Protein AF-Q2EGP5-F1 (afdb_monomer_lite)

Structure (mmCIF, N/CA/C/O backbone):
data_AF-Q2EGP5-F1
#
_entry.id   AF-Q2EGP5-F1
#
loop_
_atom_site.group_PDB
_atom_site.id
_atom_site.type_symbol
_atom_site.label_atom_id
_atom_site.label_alt_id
_atom_site.label_comp_id
_atom_site.label_asym_id
_atom_site.label_entity_id
_atom_site.label_seq_id
_atom_site.pdbx_PDB_ins_code
_atom_site.Cartn_x
_atom_site.Cartn_y
_atom_site.Cartn_z
_atom_site.occupancy
_atom_site.B_iso_or_equiv
_atom_site.auth_seq_id
_atom_site.auth_comp_id
_atom_site.auth_asym_id
_atom_site.auth_atom_id
_atom_site.pdbx_PDB_model_num
ATOM 1 N N . LYS A 1 1 ? -8.127 10.522 19.234 1.00 62.78 1 LYS A N 1
ATOM 2 C CA . LYS A 1 1 ? -7.439 10.515 17.914 1.00 62.78 1 LYS A CA 1
ATOM 3 C C . LYS A 1 1 ? -7.431 9.114 17.305 1.00 62.78 1 LYS A C 1
ATOM 5 O O . LYS A 1 1 ? -7.896 8.991 16.187 1.00 62.78 1 LYS A O 1
ATOM 10 N N . GLN A 1 2 ? -6.983 8.086 18.035 1.00 75.06 2 GLN A N 1
ATOM 11 C CA . GLN A 1 2 ? -7.026 6.680 17.600 1.00 75.06 2 GLN A CA 1
ATOM 12 C C . GLN A 1 2 ? -8.424 6.203 17.180 1.00 75.06 2 GLN A C 1
ATOM 14 O O . GLN A 1 2 ? -8.613 5.830 16.030 1.00 75.06 2 GLN A O 1
ATOM 19 N N . GLU A 1 3 ? -9.415 6.335 18.066 1.00 74.94 3 GLU A N 1
ATOM 20 C CA . GLU A 1 3 ? -10.807 5.925 17.807 1.00 74.94 3 GLU A CA 1
ATOM 21 C C . GLU A 1 3 ? -11.386 6.545 16.521 1.00 74.94 3 GLU A C 1
ATOM 23 O O . GLU A 1 3 ? -12.069 5.885 15.746 1.00 74.94 3 GLU A O 1
ATOM 28 N N . THR A 1 4 ? -11.049 7.806 16.235 1.00 80.94 4 THR A N 1
ATOM 29 C CA . THR A 1 4 ? -11.472 8.494 15.007 1.00 80.94 4 THR A CA 1
ATOM 30 C C . THR A 1 4 ? -10.869 7.854 13.754 1.00 80.94 4 THR A C 1
ATOM 32 O O . THR A 1 4 ? -11.558 7.727 12.746 1.00 80.94 4 THR A O 1
ATOM 35 N N . VAL A 1 5 ? -9.596 7.440 13.805 1.00 81.81 5 VAL A N 1
ATOM 36 C CA . VAL A 1 5 ? -8.920 6.753 12.692 1.00 81.81 5 VAL A CA 1
ATOM 37 C C . VAL A 1 5 ? -9.510 5.357 12.490 1.00 81.81 5 VAL A C 1
ATOM 39 O O . VAL A 1 5 ? -9.797 4.978 11.359 1.00 81.81 5 VAL A O 1
ATOM 42 N N . GLU A 1 6 ? -9.765 4.620 13.571 1.00 81.69 6 GLU A N 1
ATOM 43 C CA . GLU A 1 6 ? -10.382 3.289 13.523 1.00 81.69 6 GLU A CA 1
ATOM 44 C C . GLU A 1 6 ? -11.801 3.334 12.945 1.00 81.69 6 GLU A C 1
ATOM 46 O O . GLU A 1 6 ? -12.141 2.534 12.071 1.00 81.69 6 GLU A O 1
ATOM 51 N N . GLN A 1 7 ? -12.620 4.301 13.369 1.00 81.12 7 GLN A N 1
ATOM 52 C CA . GLN A 1 7 ? -13.962 4.510 12.821 1.00 81.12 7 GLN A CA 1
ATOM 53 C C . GLN A 1 7 ? -13.919 4.889 11.339 1.00 81.12 7 GLN A C 1
ATOM 55 O O . GLN A 1 7 ? -14.724 4.397 10.550 1.00 81.12 7 GLN A O 1
ATOM 60 N N . LEU A 1 8 ? -12.972 5.740 10.943 1.00 84.88 8 LEU A N 1
ATOM 61 C CA . LEU A 1 8 ? -12.809 6.183 9.563 1.00 84.88 8 LEU A CA 1
ATOM 62 C C . LEU A 1 8 ? -12.368 5.026 8.651 1.00 84.88 8 LEU A C 1
ATOM 64 O O . LEU A 1 8 ? -12.954 4.840 7.585 1.00 84.88 8 LEU A O 1
ATOM 68 N N . LEU A 1 9 ? -11.421 4.198 9.101 1.00 82.88 9 LEU A N 1
ATOM 69 C CA . LEU A 1 9 ? -11.022 2.970 8.410 1.00 82.88 9 LEU A CA 1
ATOM 70 C C . LEU A 1 9 ? -12.185 1.975 8.315 1.00 82.88 9 LEU A C 1
ATOM 72 O O . LEU A 1 9 ? -12.455 1.437 7.244 1.00 82.88 9 LEU A O 1
ATOM 76 N N . SER A 1 10 ? -12.925 1.778 9.405 1.00 83.06 10 SER A N 1
ATOM 77 C CA . SER A 1 10 ? -14.085 0.880 9.411 1.00 83.06 10 SER A CA 1
ATOM 78 C C . SER A 1 10 ? -15.174 1.354 8.451 1.00 83.06 10 SER A C 1
ATOM 80 O O . SER A 1 10 ? -15.752 0.563 7.715 1.00 83.06 10 SER A O 1
ATOM 82 N N . ASN A 1 11 ? -15.408 2.662 8.357 1.00 83.25 11 ASN A N 1
ATOM 83 C CA . ASN A 1 11 ? -16.393 3.195 7.424 1.00 83.25 11 ASN A CA 1
ATOM 84 C C . ASN A 1 11 ? -16.019 2.946 5.952 1.00 83.25 11 ASN A C 1
ATOM 86 O O . ASN A 1 11 ? -16.898 2.561 5.185 1.00 83.25 11 ASN A O 1
ATOM 90 N N . ILE A 1 12 ? -14.755 3.103 5.542 1.00 85.94 12 ILE A N 1
ATOM 91 C CA . ILE A 1 12 ? -14.383 2.918 4.123 1.00 85.94 12 ILE A CA 1
ATOM 92 C C . ILE A 1 12 ? -14.281 1.456 3.687 1.00 85.94 12 ILE A C 1
ATOM 94 O O . ILE A 1 12 ? -14.484 1.137 2.520 1.00 85.94 12 ILE A O 1
ATOM 98 N N . PHE A 1 13 ? -13.960 0.549 4.599 1.00 80.75 13 PHE A N 1
ATOM 99 C CA . PHE A 1 13 ? -13.784 -0.857 4.249 1.00 80.75 13 PHE A CA 1
ATOM 100 C C . PHE A 1 13 ? -15.051 -1.677 4.496 1.00 80.75 13 PHE A C 1
ATOM 102 O O . PHE A 1 13 ? -15.360 -2.571 3.705 1.00 80.75 13 PHE A O 1
ATOM 109 N N . ASP A 1 14 ? -15.821 -1.3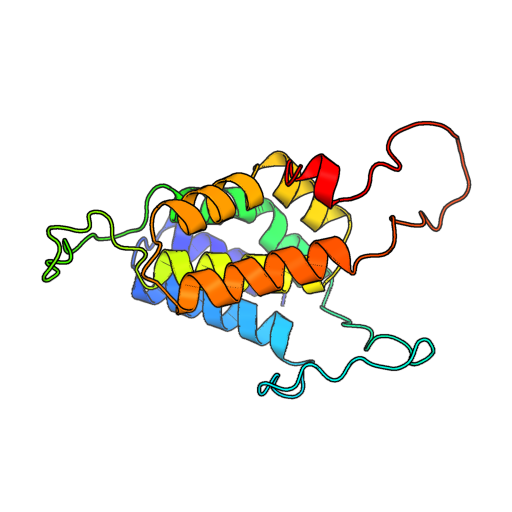31 5.532 1.00 78.38 14 ASP A N 1
ATOM 110 C CA . ASP A 1 14 ? -16.980 -2.117 5.957 1.00 78.38 14 ASP A CA 1
ATOM 111 C C . ASP A 1 14 ? -18.302 -1.548 5.403 1.00 78.38 14 ASP A C 1
ATOM 113 O O . ASP A 1 14 ? -19.258 -2.301 5.221 1.00 78.38 14 ASP A O 1
ATOM 117 N N . LYS A 1 15 ? -18.372 -0.239 5.093 1.00 71.69 15 LYS A N 1
ATOM 118 C CA . LYS A 1 15 ? -19.605 0.425 4.611 1.00 71.69 15 LYS A CA 1
ATOM 119 C C . LYS A 1 15 ? -19.489 1.017 3.203 1.00 71.69 15 LYS A C 1
ATOM 121 O O . LYS A 1 15 ? -20.338 0.735 2.361 1.00 71.69 15 LYS A O 1
ATOM 126 N N . GLU A 1 16 ? -18.466 1.825 2.921 1.00 64.88 16 GLU A N 1
ATOM 127 C CA . GLU A 1 16 ? -18.353 2.606 1.679 1.00 64.88 16 GLU A CA 1
ATOM 128 C C . GLU A 1 16 ? -17.176 2.185 0.789 1.00 64.88 16 GLU A C 1
ATOM 130 O O . GLU A 1 16 ? -16.080 2.729 0.877 1.00 64.88 16 GLU A O 1
ATOM 135 N N . LYS A 1 17 ? -17.423 1.316 -0.198 1.00 69.38 17 LYS A N 1
ATOM 136 C CA . LYS A 1 17 ? -16.417 0.929 -1.212 1.00 69.38 17 LYS A CA 1
ATOM 137 C C . LYS A 1 17 ? -16.285 1.945 -2.356 1.00 69.38 17 LYS A C 1
ATOM 139 O O . LYS A 1 17 ? -16.253 1.572 -3.531 1.00 69.38 17 LYS A O 1
ATOM 144 N N . ASN A 1 18 ? -16.273 3.239 -2.039 1.00 82.38 18 ASN A N 1
ATOM 145 C CA . ASN A 1 18 ? -16.114 4.294 -3.038 1.00 82.38 18 ASN A CA 1
ATOM 146 C C . ASN A 1 18 ? -14.631 4.655 -3.213 1.00 82.38 18 ASN A C 1
ATOM 148 O O . ASN A 1 18 ? -13.943 4.954 -2.241 1.00 82.38 18 ASN A O 1
ATOM 152 N N . GLU A 1 19 ? -14.157 4.677 -4.461 1.00 83.00 19 GLU A N 1
ATOM 153 C CA . GLU A 1 19 ? -12.761 4.970 -4.809 1.00 83.00 19 GLU A CA 1
ATOM 154 C C . GLU A 1 19 ? -12.291 6.305 -4.208 1.00 83.00 19 GLU A C 1
ATOM 156 O O . GLU A 1 19 ? -11.252 6.369 -3.554 1.00 83.00 19 GLU A O 1
ATOM 161 N N . SER A 1 20 ? -13.089 7.367 -4.357 1.00 86.31 20 SER A N 1
ATOM 162 C CA . SER A 1 20 ? -12.742 8.701 -3.855 1.00 86.31 20 SER A CA 1
ATOM 163 C C . SER A 1 20 ? -12.653 8.754 -2.331 1.00 86.31 20 SER A C 1
ATOM 165 O O . SER A 1 20 ? -11.761 9.414 -1.800 1.00 86.31 20 SER A O 1
ATOM 167 N N . ALA A 1 21 ? -13.542 8.048 -1.624 1.00 86.88 21 ALA A N 1
ATOM 168 C CA . ALA A 1 21 ? -13.520 7.981 -0.165 1.00 86.88 21 ALA A CA 1
ATOM 169 C C . ALA A 1 21 ? -12.253 7.265 0.322 1.00 86.88 21 ALA A C 1
ATOM 171 O O . ALA A 1 21 ? -11.534 7.794 1.166 1.00 86.88 21 ALA A O 1
ATOM 172 N N . ILE A 1 22 ? -11.923 6.121 -0.286 1.00 88.69 22 ILE A N 1
ATOM 173 C CA . ILE A 1 22 ? -10.712 5.351 0.025 1.00 88.69 22 ILE A CA 1
ATOM 174 C C . ILE A 1 22 ? -9.457 6.198 -0.200 1.00 88.69 22 ILE A C 1
ATOM 176 O O . ILE A 1 22 ? -8.617 6.305 0.692 1.00 88.69 22 ILE A O 1
ATOM 180 N N . VAL A 1 23 ? -9.339 6.848 -1.362 1.00 89.19 23 VAL A N 1
ATOM 181 C CA . VAL A 1 23 ? -8.192 7.715 -1.671 1.00 89.19 23 VAL A CA 1
ATOM 182 C C . VAL A 1 23 ? -8.089 8.872 -0.675 1.00 89.19 23 VAL A C 1
ATOM 184 O O . VAL A 1 23 ? -6.993 9.155 -0.195 1.00 89.19 23 VAL A O 1
ATOM 187 N N . SER A 1 24 ? -9.210 9.501 -0.315 1.00 89.25 24 SER A N 1
ATOM 188 C CA . SER A 1 24 ? -9.223 10.622 0.637 1.00 89.25 24 SER A CA 1
ATOM 189 C C . SER A 1 24 ? -8.761 10.184 2.027 1.00 89.25 24 SER A C 1
ATOM 191 O O . SER A 1 24 ? -7.948 10.857 2.656 1.00 89.25 24 SER A O 1
ATOM 193 N N . VAL A 1 25 ? -9.219 9.021 2.492 1.00 90.12 25 VAL A N 1
ATOM 194 C CA . VAL A 1 25 ? -8.774 8.432 3.760 1.00 90.12 25 VAL A CA 1
ATOM 195 C C . VAL A 1 25 ? -7.283 8.129 3.746 1.00 90.12 25 VAL A C 1
ATOM 197 O O . VAL A 1 25 ? -6.583 8.483 4.695 1.00 90.12 25 VAL A O 1
ATOM 200 N N . ILE A 1 26 ? -6.775 7.530 2.669 1.00 91.25 26 ILE A N 1
ATOM 201 C CA . ILE A 1 26 ? -5.342 7.258 2.546 1.00 91.25 26 ILE A CA 1
ATOM 202 C C . ILE A 1 26 ? -4.543 8.565 2.578 1.00 91.25 26 ILE A C 1
ATOM 204 O O . ILE A 1 26 ? -3.525 8.633 3.257 1.00 91.25 26 ILE A O 1
ATOM 208 N N . GLN A 1 27 ? -5.009 9.623 1.913 1.00 88.94 27 GLN A N 1
ATOM 209 C CA . GLN A 1 27 ? -4.355 10.935 1.946 1.00 88.94 27 GLN A CA 1
ATOM 210 C C . GLN A 1 27 ? -4.365 11.573 3.340 1.00 88.94 27 GLN A C 1
ATOM 212 O O . GLN A 1 27 ? -3.376 12.191 3.731 1.00 88.94 27 GLN A O 1
ATOM 217 N N . ILE A 1 28 ? -5.437 11.396 4.117 1.00 89.50 28 ILE A N 1
ATOM 218 C CA . ILE A 1 28 ? -5.482 11.839 5.517 1.00 89.50 28 ILE A CA 1
ATOM 219 C C . ILE A 1 28 ? -4.448 11.070 6.344 1.00 89.50 28 ILE A C 1
ATOM 221 O O . ILE A 1 28 ? -3.689 11.693 7.080 1.00 89.50 28 ILE A O 1
ATOM 225 N N . LEU A 1 29 ? -4.367 9.743 6.199 1.00 88.50 29 LEU A N 1
ATOM 226 C CA . LEU A 1 29 ? -3.348 8.932 6.878 1.00 88.50 29 LEU A CA 1
ATOM 227 C C . LEU A 1 29 ? -1.938 9.369 6.485 1.00 88.50 29 LEU A C 1
ATOM 229 O O . LEU A 1 29 ? -1.116 9.615 7.361 1.00 88.50 29 LEU A O 1
ATOM 233 N N . LEU A 1 30 ? -1.683 9.536 5.185 1.00 88.00 30 LEU A N 1
ATOM 234 C CA . LEU A 1 30 ? -0.425 10.068 4.670 1.00 88.00 30 LEU A CA 1
ATOM 235 C C . LEU A 1 30 ? -0.112 11.419 5.301 1.00 88.00 30 LEU A C 1
ATOM 237 O O . LEU A 1 30 ? 0.971 11.566 5.831 1.00 88.00 30 LEU A O 1
ATOM 241 N N . THR A 1 31 ? -1.062 12.350 5.374 1.00 85.25 31 THR A N 1
ATOM 242 C CA . THR A 1 31 ? -0.863 13.653 6.033 1.00 85.25 31 THR A CA 1
ATOM 243 C C . THR A 1 31 ? -0.542 13.494 7.523 1.00 85.25 31 THR A C 1
ATOM 245 O O . THR A 1 31 ? 0.320 14.185 8.060 1.00 85.25 31 THR A O 1
ATOM 248 N N . LEU A 1 32 ? -1.189 12.562 8.224 1.00 83.62 32 LEU A N 1
ATOM 249 C CA . LEU A 1 32 ? -0.897 12.277 9.634 1.00 83.62 32 LEU A CA 1
ATOM 250 C C . LEU A 1 32 ? 0.501 11.670 9.841 1.00 83.62 32 LEU A C 1
ATOM 252 O O . LEU A 1 32 ? 1.094 11.878 10.899 1.00 83.62 32 LEU A O 1
ATOM 256 N N . PHE A 1 33 ? 1.032 10.963 8.842 1.00 78.56 33 PHE A N 1
ATOM 257 C CA . PHE A 1 33 ? 2.407 10.459 8.827 1.00 78.56 33 PHE A CA 1
ATOM 258 C C . PHE A 1 33 ? 3.420 11.511 8.324 1.00 78.56 33 PHE A C 1
ATOM 260 O O . PHE A 1 33 ? 4.529 11.597 8.843 1.00 78.56 33 PHE A O 1
ATOM 267 N N . GLU A 1 34 ? 3.026 12.356 7.367 1.00 68.81 34 GLU A N 1
ATOM 268 C CA . GLU A 1 34 ? 3.841 13.361 6.668 1.00 68.81 34 GLU A CA 1
ATOM 269 C C . GLU A 1 34 ? 3.894 14.718 7.389 1.00 68.81 34 GLU A C 1
ATOM 271 O O . GLU A 1 34 ? 4.809 15.490 7.130 1.00 68.81 34 GLU A O 1
ATOM 276 N N . THR A 1 35 ? 2.994 15.029 8.332 1.00 50.94 35 THR A N 1
ATOM 277 C CA . THR A 1 35 ? 2.970 16.303 9.104 1.00 50.94 35 THR A CA 1
ATOM 278 C C . THR A 1 35 ? 4.223 16.558 9.959 1.00 50.94 35 THR A C 1
ATOM 280 O O . THR A 1 35 ? 4.325 17.593 10.614 1.00 50.94 35 THR A O 1
ATOM 283 N N . ARG A 1 36 ? 5.213 15.658 9.925 1.00 47.81 36 ARG A N 1
ATOM 284 C CA . ARG A 1 36 ? 6.573 15.876 10.442 1.00 47.81 36 ARG A CA 1
ATOM 285 C C . ARG A 1 36 ? 7.660 15.943 9.359 1.00 47.81 36 ARG A C 1
ATOM 287 O O . ARG A 1 36 ? 8.834 15.785 9.681 1.00 47.81 36 ARG A O 1
ATOM 294 N N . ARG A 1 37 ? 7.310 16.174 8.091 1.00 50.78 37 ARG A N 1
ATOM 295 C CA . ARG A 1 37 ? 8.267 16.277 6.982 1.00 50.78 37 ARG A CA 1
ATOM 296 C C . ARG A 1 37 ? 8.342 17.710 6.428 1.00 50.78 37 ARG A C 1
ATOM 298 O O . ARG A 1 37 ? 7.302 18.272 6.093 1.00 50.78 37 ARG A O 1
ATOM 305 N N . PRO A 1 38 ? 9.538 18.293 6.237 1.00 34.19 38 PRO A N 1
ATOM 306 C CA . PRO A 1 38 ? 9.747 19.243 5.150 1.00 34.19 38 PRO A CA 1
ATOM 307 C C . PRO A 1 38 ? 9.628 18.488 3.814 1.00 34.19 38 PRO A C 1
ATOM 309 O O . PRO A 1 38 ? 10.073 17.345 3.702 1.00 34.19 38 PRO A O 1
ATOM 312 N N . ALA A 1 39 ? 8.962 19.088 2.828 1.00 38.22 39 ALA A N 1
ATOM 313 C CA . ALA A 1 39 ? 8.703 18.482 1.524 1.00 38.22 39 ALA A CA 1
ATOM 314 C C . ALA A 1 39 ? 9.972 17.837 0.935 1.00 38.22 39 ALA A C 1
ATOM 316 O O . ALA A 1 39 ? 11.024 18.466 0.859 1.00 38.22 39 ALA A O 1
ATOM 317 N N . PHE A 1 40 ? 9.878 16.570 0.530 1.00 43.41 40 PHE A N 1
ATOM 318 C CA . PHE A 1 40 ? 10.947 15.898 -0.207 1.00 43.41 40 PHE A CA 1
ATOM 319 C C . PHE A 1 40 ? 10.874 16.323 -1.665 1.00 43.41 40 PHE A C 1
ATOM 321 O O . PHE A 1 40 ? 10.347 15.611 -2.517 1.00 43.41 40 PHE A O 1
ATOM 328 N N . GLU A 1 41 ? 11.351 17.530 -1.937 1.00 39.44 41 GLU A N 1
ATOM 329 C CA . GLU A 1 41 ? 11.681 17.954 -3.287 1.00 39.44 41 GLU A CA 1
ATOM 330 C C . GLU A 1 41 ? 13.049 17.372 -3.646 1.00 39.44 41 GLU A C 1
ATOM 332 O O . GLU A 1 41 ? 14.076 17.903 -3.249 1.00 39.44 41 GLU A O 1
ATOM 337 N N . GLY A 1 42 ? 13.052 16.248 -4.364 1.00 41.22 42 GLY A N 1
ATOM 338 C CA . GLY A 1 42 ? 13.994 15.972 -5.457 1.00 41.22 42 GLY A CA 1
ATOM 339 C C . GLY A 1 42 ? 15.511 16.101 -5.248 1.00 41.22 42 GLY A C 1
ATOM 340 O O . GLY A 1 42 ? 16.219 16.085 -6.251 1.00 41.22 42 GLY A O 1
ATOM 341 N N . HIS A 1 43 ? 16.037 16.201 -4.028 1.00 39.62 43 HIS A N 1
ATOM 342 C CA . HIS A 1 43 ? 17.475 16.185 -3.770 1.00 39.62 43 HIS A CA 1
ATOM 343 C C . HIS A 1 43 ? 17.811 14.980 -2.893 1.00 39.62 43 HIS A C 1
ATOM 345 O O . HIS A 1 43 ? 17.509 14.943 -1.700 1.00 39.62 43 HIS A O 1
ATOM 351 N N . LEU A 1 44 ? 18.432 13.970 -3.506 1.00 43.53 44 LEU A N 1
ATOM 352 C CA . LEU A 1 44 ? 19.243 12.982 -2.799 1.00 43.53 44 LEU A CA 1
ATOM 353 C C . LEU A 1 44 ? 20.467 13.711 -2.227 1.00 43.53 44 LEU A C 1
ATOM 355 O O . LEU A 1 44 ? 21.577 13.565 -2.729 1.00 43.53 44 LEU A O 1
ATOM 359 N N . ASP A 1 45 ? 20.269 14.522 -1.191 1.00 36.28 45 ASP A N 1
ATOM 360 C CA . ASP A 1 45 ? 21.377 14.901 -0.330 1.00 36.28 45 ASP A CA 1
ATOM 361 C C . ASP A 1 45 ? 21.735 13.654 0.471 1.00 36.28 45 ASP A C 1
ATOM 363 O O . ASP A 1 45 ? 21.044 13.260 1.415 1.00 36.28 45 ASP A O 1
ATOM 367 N N . LEU A 1 46 ? 22.810 12.993 0.039 1.00 40.47 46 LEU A N 1
ATOM 368 C CA . LEU A 1 46 ? 23.552 12.060 0.868 1.00 40.47 46 LEU A CA 1
ATOM 369 C C . LEU A 1 46 ? 23.936 12.804 2.152 1.00 40.47 46 LEU A C 1
ATOM 371 O O . LEU A 1 46 ? 24.934 13.524 2.187 1.00 40.47 46 LEU A O 1
ATOM 375 N N . CYS A 1 47 ? 23.133 12.664 3.207 1.00 40.78 47 CYS A N 1
ATOM 376 C CA . CYS A 1 47 ? 23.519 13.175 4.511 1.00 40.78 47 CYS A CA 1
ATOM 377 C C . CYS A 1 47 ? 24.865 12.542 4.905 1.00 40.78 47 CYS A C 1
ATOM 379 O O . CYS A 1 47 ? 25.032 11.325 4.770 1.00 40.78 47 CYS A O 1
ATOM 381 N N . PRO A 1 48 ? 25.830 13.332 5.406 1.00 35.00 48 PRO A N 1
ATOM 382 C CA . PRO A 1 48 ? 27.070 12.782 5.925 1.00 35.00 48 PRO A CA 1
ATOM 383 C C . PRO A 1 48 ? 26.773 11.831 7.102 1.00 35.00 48 PRO A C 1
ATOM 385 O O . PRO A 1 48 ? 25.830 12.076 7.867 1.00 35.00 48 PRO A O 1
ATOM 388 N N . PRO A 1 49 ? 27.565 10.756 7.280 1.00 41.09 49 PRO A N 1
ATOM 389 C CA . PRO 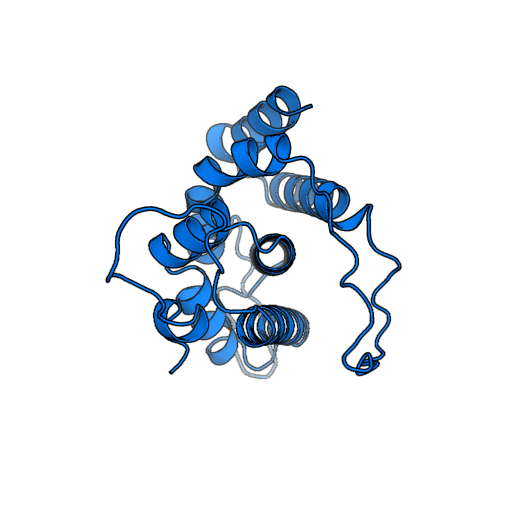A 1 49 ? 27.388 9.816 8.380 1.00 41.09 49 PRO A CA 1
ATOM 390 C C . PRO A 1 49 ? 27.667 10.545 9.701 1.00 41.09 49 PRO A C 1
ATOM 392 O O . PRO A 1 49 ? 28.816 10.818 10.039 1.00 41.09 49 PRO A O 1
ATOM 395 N N . GLY A 1 50 ? 26.610 10.927 10.419 1.00 43.62 50 GLY A N 1
ATOM 396 C CA . GLY A 1 50 ? 26.725 11.665 11.682 1.00 43.62 50 GLY A CA 1
ATOM 397 C C . GLY A 1 50 ? 25.576 12.621 12.010 1.00 43.62 50 GLY A C 1
ATOM 398 O O . GLY A 1 50 ? 25.504 13.092 13.141 1.00 43.62 50 GLY A O 1
ATOM 399 N N . MET A 1 51 ? 24.656 12.901 11.081 1.00 38.38 51 MET A N 1
ATOM 400 C CA . MET A 1 51 ? 23.438 13.649 11.413 1.00 38.38 51 MET A CA 1
ATOM 401 C C . MET A 1 51 ? 22.356 12.684 11.891 1.00 38.38 51 MET A C 1
ATOM 403 O O . MET A 1 51 ? 21.890 11.832 11.140 1.00 38.38 51 MET A O 1
ATOM 407 N N . SER A 1 52 ? 21.973 12.821 13.162 1.00 36.59 52 SER A N 1
ATOM 408 C CA . SER A 1 52 ? 20.831 12.142 13.770 1.00 36.59 52 SER A CA 1
ATOM 409 C C . SER A 1 52 ? 19.631 12.202 12.831 1.00 36.59 52 SER A C 1
ATOM 411 O O . SER A 1 52 ? 19.162 13.298 12.509 1.00 36.59 52 SER A O 1
ATOM 413 N N . HIS A 1 53 ? 19.161 11.028 12.399 1.00 47.31 53 HIS A N 1
ATOM 414 C CA . HIS A 1 53 ? 17.928 10.877 11.636 1.00 47.31 53 HIS A CA 1
ATOM 415 C C . HIS A 1 53 ? 16.837 11.750 12.269 1.00 47.31 53 HIS A C 1
ATOM 417 O O . HIS A 1 53 ? 16.712 11.730 13.500 1.00 47.31 53 HIS A O 1
ATOM 423 N N . PRO A 1 54 ? 16.046 12.509 11.486 1.00 45.31 54 PRO A N 1
ATOM 424 C CA . PRO A 1 54 ? 14.859 13.139 12.033 1.00 45.31 54 PRO A CA 1
ATOM 425 C C . PRO A 1 54 ? 14.020 12.021 12.647 1.00 45.31 54 PRO A C 1
ATOM 427 O O . PRO A 1 54 ? 13.525 11.139 11.947 1.00 45.31 54 PRO A O 1
ATOM 430 N N . SER A 1 55 ? 13.940 12.002 13.975 1.00 44.12 55 SER A N 1
ATOM 431 C CA . SER A 1 55 ? 13.136 11.039 14.703 1.00 44.12 55 SER A CA 1
ATOM 432 C C . SER A 1 55 ? 11.683 11.349 14.372 1.00 44.12 55 SER A C 1
ATOM 434 O O . SER A 1 55 ? 11.056 12.260 14.920 1.00 44.12 55 SER A O 1
ATOM 436 N N . PHE A 1 56 ? 11.155 10.616 13.392 1.00 54.78 56 PHE A N 1
ATOM 437 C CA . PHE A 1 56 ? 9.752 10.647 13.021 1.00 54.78 56 PHE A CA 1
ATOM 438 C C . PHE A 1 56 ? 8.947 10.098 14.195 1.00 54.78 56 PHE A C 1
ATOM 440 O O . PHE A 1 56 ? 8.634 8.917 14.276 1.00 54.78 56 PHE A O 1
ATOM 447 N N . SER A 1 57 ? 8.610 10.966 15.145 1.00 56.28 57 SER A N 1
ATOM 448 C CA . SER A 1 57 ? 7.679 10.631 16.217 1.00 56.28 57 SER A CA 1
ATOM 449 C C . SER A 1 57 ? 6.259 10.677 15.648 1.00 56.28 57 SER A C 1
ATOM 451 O O . SER A 1 57 ? 5.496 11.635 15.820 1.00 56.28 57 SER A O 1
ATOM 453 N N . VAL A 1 58 ? 5.927 9.640 14.886 1.00 66.94 58 VAL A N 1
ATOM 454 C CA . VAL A 1 58 ? 4.547 9.313 14.542 1.00 66.94 58 VAL A CA 1
ATOM 455 C C . VAL A 1 58 ? 3.835 8.904 15.832 1.00 66.94 58 VAL A C 1
ATOM 457 O O . VAL A 1 58 ? 4.421 8.274 16.711 1.00 66.94 58 VAL A O 1
ATOM 460 N N . ASN A 1 59 ? 2.568 9.294 15.983 1.00 73.12 59 ASN A N 1
ATOM 461 C CA . ASN A 1 59 ? 1.780 8.868 17.136 1.00 73.12 59 ASN A CA 1
ATOM 462 C C . ASN A 1 59 ? 1.593 7.346 17.066 1.00 73.12 59 ASN A C 1
ATOM 464 O O . ASN A 1 59 ? 0.899 6.865 16.171 1.00 73.12 59 ASN A O 1
ATOM 468 N N . GLN A 1 60 ? 2.165 6.613 18.024 1.00 79.44 60 GLN A N 1
ATOM 469 C CA . GLN A 1 60 ? 2.071 5.150 18.110 1.00 79.44 60 GLN A CA 1
ATOM 470 C C . GLN A 1 60 ? 0.620 4.650 18.019 1.00 79.44 60 GLN A C 1
ATOM 472 O O . GLN A 1 60 ? 0.334 3.664 17.349 1.00 79.44 60 GLN A O 1
ATOM 477 N N . SER A 1 61 ? -0.316 5.409 18.588 1.00 81.44 61 SER A N 1
ATOM 478 C CA . SER A 1 61 ? -1.752 5.125 18.548 1.00 81.44 61 SER A CA 1
ATOM 479 C C . SER A 1 61 ? -2.370 5.133 17.142 1.00 81.44 61 SER A C 1
ATOM 481 O O . SER A 1 61 ? -3.367 4.461 16.901 1.00 81.44 61 SER A O 1
ATOM 483 N N . ILE A 1 62 ? -1.793 5.868 16.183 1.00 84.62 62 ILE A N 1
ATOM 484 C CA . ILE A 1 62 ? -2.232 5.837 14.778 1.00 84.62 62 ILE A CA 1
ATOM 485 C C . ILE A 1 62 ? -1.713 4.567 14.096 1.00 84.62 62 ILE A C 1
ATOM 487 O O . ILE A 1 62 ? -2.444 3.944 13.329 1.00 84.62 62 ILE A O 1
ATOM 491 N N . LEU A 1 63 ? -0.477 4.155 14.394 1.00 84.94 63 LEU A N 1
ATOM 492 C CA . LEU A 1 63 ? 0.094 2.916 13.858 1.00 84.94 63 LEU A CA 1
ATOM 493 C C . LEU A 1 63 ? -0.675 1.692 14.365 1.00 84.94 63 LEU A C 1
ATOM 495 O O . LEU A 1 63 ? -0.976 0.793 13.582 1.00 84.94 63 LEU A O 1
ATOM 499 N N . GLU A 1 64 ? -1.071 1.695 15.639 1.00 84.69 64 GLU A N 1
ATOM 500 C CA . GLU A 1 64 ? -1.915 0.650 16.228 1.00 84.69 64 GLU A CA 1
ATOM 501 C C . GLU A 1 64 ? -3.292 0.553 15.560 1.00 84.69 64 GLU A C 1
ATOM 503 O O . GLU A 1 64 ? -3.746 -0.555 15.285 1.00 84.69 64 GLU A O 1
ATOM 508 N N . ALA A 1 65 ? -3.915 1.685 15.210 1.00 85.94 65 ALA A N 1
ATOM 509 C CA . ALA A 1 65 ? -5.183 1.706 14.473 1.00 85.94 65 ALA A CA 1
ATOM 510 C C . ALA A 1 65 ? -5.056 1.196 13.026 1.00 85.94 65 ALA A C 1
ATOM 512 O O . ALA A 1 65 ? -5.971 0.559 12.500 1.00 85.94 65 ALA A O 1
ATOM 513 N N . VAL A 1 66 ? -3.936 1.489 12.357 1.00 88.56 66 VAL A N 1
ATOM 514 C CA . VAL A 1 66 ? -3.717 1.125 10.946 1.00 88.56 66 VAL A CA 1
ATOM 515 C C . VAL A 1 66 ? -3.319 -0.340 10.791 1.00 88.56 66 VAL A C 1
ATOM 517 O O . VAL A 1 66 ? -3.781 -0.990 9.852 1.00 88.56 66 VAL A O 1
ATOM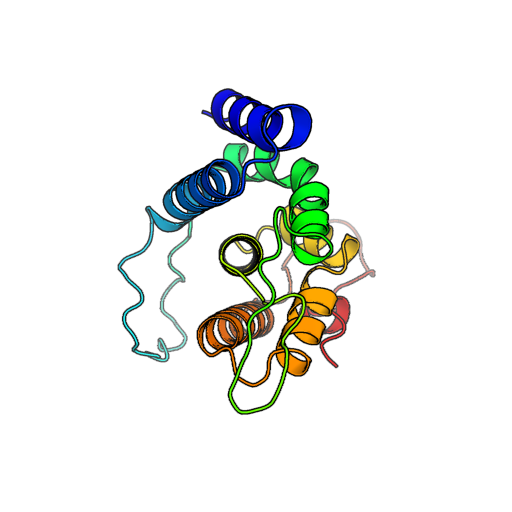 520 N N . ARG A 1 67 ? -2.513 -0.881 11.715 1.00 89.44 67 ARG A N 1
ATOM 521 C CA . ARG A 1 67 ? -2.015 -2.265 11.676 1.00 89.44 67 ARG A CA 1
ATOM 522 C C . ARG A 1 67 ? -3.091 -3.307 11.319 1.00 89.44 67 ARG A C 1
ATOM 524 O O . ARG A 1 67 ? -2.895 -4.011 10.330 1.00 89.44 67 ARG A O 1
ATOM 531 N N . PRO A 1 68 ? -4.231 -3.422 12.033 1.00 89.25 68 PRO A N 1
ATOM 532 C CA . PRO A 1 68 ? -5.221 -4.468 11.756 1.00 89.25 68 PRO A CA 1
ATOM 533 C C . PRO A 1 68 ? -5.915 -4.316 10.395 1.00 89.25 68 PRO A C 1
ATOM 535 O O . PRO A 1 68 ? -6.523 -5.271 9.906 1.00 89.25 68 PRO A O 1
ATOM 538 N N . ARG A 1 69 ? -5.840 -3.130 9.779 1.00 90.19 69 ARG A N 1
ATOM 539 C CA . ARG A 1 69 ? -6.438 -2.823 8.473 1.00 90.19 69 ARG A CA 1
ATOM 540 C C . ARG A 1 69 ? -5.435 -2.969 7.319 1.00 90.19 69 ARG A C 1
ATOM 542 O O . ARG A 1 69 ? -5.824 -2.810 6.166 1.00 90.19 69 ARG A O 1
ATOM 549 N N . LEU A 1 70 ? -4.169 -3.330 7.578 1.00 92.38 70 LEU A N 1
ATOM 550 C CA . LEU A 1 70 ? -3.168 -3.574 6.523 1.00 92.38 70 LEU A CA 1
ATOM 551 C C . LEU A 1 70 ? -3.593 -4.667 5.540 1.00 92.38 70 LEU A C 1
ATOM 553 O O . LEU A 1 70 ? -3.353 -4.536 4.342 1.00 92.38 70 LEU A O 1
ATOM 557 N N . LYS A 1 71 ? -4.316 -5.684 6.015 1.00 92.25 71 LYS A N 1
ATOM 558 C CA . LYS A 1 71 ? -4.937 -6.712 5.167 1.00 92.25 71 LYS A CA 1
ATOM 559 C C . LYS A 1 71 ? -5.948 -6.143 4.160 1.00 92.25 71 LYS A C 1
ATOM 561 O O . LYS A 1 71 ? -6.059 -6.647 3.046 1.00 92.25 71 LYS A O 1
ATOM 566 N N . ASP A 1 72 ? -6.654 -5.072 4.518 1.00 92.00 72 ASP A N 1
ATOM 567 C CA . ASP A 1 72 ? -7.648 -4.461 3.637 1.00 92.00 72 ASP A CA 1
ATOM 568 C C . ASP A 1 72 ? -6.948 -3.606 2.570 1.00 92.00 72 ASP A C 1
ATOM 570 O O . ASP A 1 72 ? -7.320 -3.623 1.398 1.00 92.00 72 ASP A O 1
ATOM 574 N N . PHE A 1 73 ? -5.861 -2.919 2.942 1.00 93.06 73 PHE A N 1
ATOM 575 C CA . PHE A 1 73 ? -4.988 -2.229 1.987 1.00 93.06 73 PHE A CA 1
ATOM 576 C C . PHE A 1 73 ? -4.295 -3.205 1.027 1.00 93.06 73 PHE A C 1
ATOM 578 O O . PHE A 1 73 ? -4.231 -2.941 -0.174 1.00 93.06 73 PHE A O 1
ATOM 585 N N . HIS A 1 74 ? -3.840 -4.353 1.529 1.00 93.75 74 HIS A N 1
ATOM 586 C CA . HIS A 1 74 ? -3.354 -5.458 0.706 1.00 93.75 74 HIS A CA 1
ATOM 587 C C . HIS A 1 74 ? -4.409 -5.885 -0.324 1.00 93.75 74 HIS A C 1
ATOM 589 O O . HIS A 1 74 ? -4.120 -5.973 -1.519 1.00 93.75 74 HIS A O 1
ATOM 595 N N . GLN A 1 75 ? -5.658 -6.077 0.113 1.00 91.56 75 GLN A N 1
ATOM 596 C CA . GLN A 1 75 ? -6.747 -6.428 -0.794 1.00 91.56 75 GLN A CA 1
ATOM 597 C C . GLN A 1 75 ? -6.985 -5.342 -1.853 1.00 91.56 75 GLN A C 1
ATOM 599 O O . GLN A 1 75 ? -7.190 -5.680 -3.013 1.00 91.56 75 GLN A O 1
ATOM 604 N N . LEU A 1 76 ? -6.881 -4.051 -1.521 1.00 90.56 76 LEU A N 1
ATOM 605 C CA . LEU A 1 76 ? -7.001 -2.967 -2.508 1.00 90.56 76 LEU A CA 1
ATOM 606 C C . LEU A 1 76 ? -5.909 -3.002 -3.593 1.00 90.56 76 LEU A C 1
ATOM 608 O O . LEU A 1 76 ? -6.169 -2.603 -4.734 1.00 90.56 76 LEU A O 1
ATOM 612 N N . LEU A 1 77 ? -4.698 -3.480 -3.276 1.00 91.00 77 LEU A N 1
ATOM 613 C CA . LEU A 1 77 ? -3.650 -3.702 -4.281 1.00 91.00 77 LEU A CA 1
ATOM 614 C C . LEU A 1 77 ? -4.037 -4.826 -5.245 1.00 91.00 77 LEU A C 1
ATOM 616 O O . LEU A 1 77 ? -3.822 -4.705 -6.451 1.00 91.00 77 LEU A O 1
ATOM 620 N N . GLN A 1 78 ? -4.667 -5.891 -4.760 1.00 89.19 78 GLN A N 1
ATOM 621 C CA . GLN A 1 78 ? -5.090 -7.012 -5.601 1.00 89.19 78 GLN A CA 1
ATOM 622 C C . GLN A 1 78 ? -6.362 -6.673 -6.395 1.00 89.19 78 GLN A C 1
ATOM 624 O O . GLN A 1 78 ? -6.398 -6.806 -7.622 1.00 89.19 78 GLN A O 1
ATOM 629 N N . GLU A 1 79 ? -7.360 -6.104 -5.728 1.00 85.75 79 GLU A N 1
ATOM 630 C CA . GLU A 1 79 ? -8.716 -5.880 -6.223 1.00 85.75 79 GLU A CA 1
ATOM 631 C C . GLU A 1 79 ? -9.183 -4.433 -5.962 1.00 85.75 79 GLU A C 1
ATOM 633 O O . GLU A 1 79 ? -9.947 -4.168 -5.032 1.00 85.75 79 GLU A O 1
ATOM 638 N N . PRO A 1 80 ? -8.751 -3.455 -6.781 1.00 82.56 80 PRO A N 1
ATOM 639 C CA . PRO A 1 80 ? -9.156 -2.067 -6.596 1.00 82.56 80 PRO A CA 1
ATOM 640 C C . PRO A 1 80 ? -10.629 -1.850 -7.000 1.00 82.56 80 PRO A C 1
ATOM 642 O O . PRO A 1 80 ? -11.100 -2.464 -7.968 1.00 82.56 80 PRO A O 1
ATOM 645 N N . PRO A 1 81 ? -11.356 -0.945 -6.317 1.00 76.69 81 PRO A N 1
ATOM 646 C CA . PRO A 1 81 ? -12.730 -0.592 -6.658 1.00 76.69 81 PRO A CA 1
ATOM 647 C C . PRO A 1 81 ? -12.786 0.239 -7.946 1.00 76.69 81 PRO A C 1
ATOM 649 O O . PRO A 1 81 ? -12.095 1.244 -8.062 1.00 76.69 81 PRO A O 1
ATOM 652 N N . LYS A 1 82 ? -13.670 -0.178 -8.868 1.00 66.81 82 LYS A N 1
ATOM 653 C CA . LYS A 1 82 ? -13.888 0.343 -10.236 1.00 66.81 82 LYS A CA 1
ATOM 654 C C . LYS A 1 82 ? -12.671 0.217 -11.166 1.00 66.81 82 LYS A C 1
ATOM 656 O O . LYS A 1 82 ? -11.550 0.587 -10.847 1.00 66.81 82 LYS A O 1
ATOM 661 N N . LYS A 1 83 ? -12.915 -0.294 -12.377 1.00 61.53 83 LYS A N 1
ATOM 662 C CA . LYS A 1 83 ? -11.904 -0.414 -13.435 1.00 61.53 83 LYS A CA 1
ATOM 663 C C . LYS A 1 83 ? -12.474 0.118 -14.738 1.00 61.53 83 LYS A C 1
ATOM 665 O O . LYS A 1 83 ? -13.263 -0.551 -15.399 1.00 61.53 83 LYS A O 1
ATOM 670 N N . THR A 1 84 ? -12.080 1.329 -15.109 1.00 61.28 84 THR A N 1
ATOM 671 C CA . THR A 1 84 ? -12.112 1.728 -16.513 1.00 61.28 84 THR A CA 1
ATOM 672 C C . THR A 1 84 ? -10.848 1.185 -17.159 1.00 61.28 84 THR A C 1
ATOM 674 O O . THR A 1 84 ? -9.728 1.489 -16.754 1.00 61.28 84 THR A O 1
ATOM 677 N N . VAL A 1 85 ? -11.038 0.312 -18.139 1.00 74.69 85 VAL A N 1
ATOM 678 C CA . VAL A 1 85 ? -9.955 -0.235 -18.948 1.00 74.69 85 VAL A CA 1
ATOM 679 C C . VAL A 1 85 ? -9.208 0.919 -19.622 1.00 74.69 85 VAL A C 1
ATOM 681 O O . VAL A 1 85 ? -9.830 1.735 -20.308 1.00 74.69 85 VAL A O 1
ATOM 684 N N . LEU A 1 86 ? -7.886 1.000 -19.443 1.00 77.44 86 LEU A N 1
ATOM 685 C CA . LEU A 1 86 ? -7.092 2.059 -20.062 1.00 77.44 86 LEU A CA 1
ATOM 686 C C . LEU A 1 86 ? -6.609 1.592 -21.437 1.00 77.44 86 LEU A C 1
ATOM 688 O O . LEU A 1 86 ? -5.771 0.697 -21.547 1.00 77.44 86 LEU A O 1
ATOM 692 N N . LYS A 1 87 ? -7.133 2.206 -22.500 1.00 81.12 87 LYS A N 1
ATOM 693 C CA . LYS A 1 87 ? -6.616 2.002 -23.857 1.00 81.12 87 LYS A CA 1
ATOM 694 C C . LYS A 1 87 ? -5.376 2.867 -24.051 1.00 81.12 87 LYS A C 1
ATOM 696 O O . LYS A 1 87 ? -5.443 4.085 -23.925 1.00 81.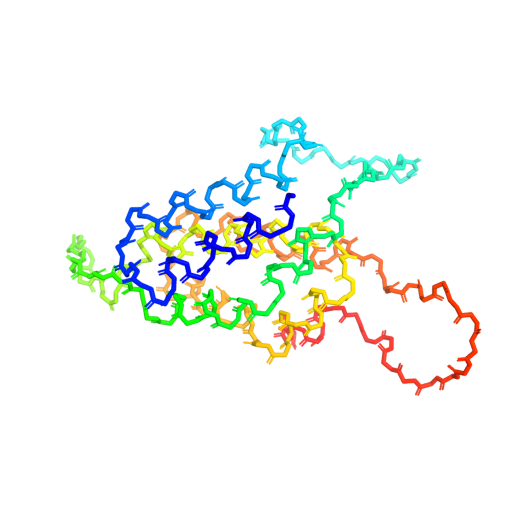12 87 LYS A O 1
ATOM 701 N N . THR A 1 88 ? -4.261 2.229 -24.369 1.00 81.56 88 THR A N 1
ATOM 702 C CA . THR A 1 88 ? -2.990 2.878 -24.697 1.00 81.56 88 THR A CA 1
ATOM 703 C C . THR A 1 88 ? -2.660 2.645 -26.170 1.00 81.56 88 THR A C 1
ATOM 705 O O . THR A 1 88 ? -3.228 1.758 -26.811 1.00 81.56 88 THR A O 1
ATOM 708 N N . THR A 1 89 ? -1.712 3.407 -26.717 1.00 83.12 89 THR A N 1
ATOM 709 C CA . THR A 1 89 ? -1.169 3.168 -28.069 1.00 83.12 89 THR A CA 1
ATOM 710 C C . THR A 1 89 ? -0.494 1.799 -28.208 1.00 83.12 89 THR A C 1
ATOM 712 O O . THR A 1 89 ? -0.353 1.302 -29.320 1.00 83.12 89 THR A O 1
ATOM 715 N N . TRP A 1 90 ? -0.132 1.172 -27.086 1.00 79.69 90 TRP A N 1
ATOM 716 C CA . TRP A 1 90 ? 0.511 -0.140 -26.994 1.00 79.69 90 TRP A CA 1
ATOM 717 C C . TRP A 1 90 ? -0.460 -1.273 -26.632 1.00 79.69 90 TRP A C 1
ATOM 719 O O . TRP A 1 90 ? -0.035 -2.381 -26.319 1.00 79.69 90 TRP A O 1
ATOM 729 N N . GLY A 1 91 ? -1.768 -1.006 -26.665 1.00 82.75 91 GLY A N 1
ATOM 730 C CA . GLY A 1 91 ? -2.810 -1.977 -26.350 1.00 82.75 91 GLY A CA 1
ATOM 731 C C . GLY A 1 91 ? -3.599 -1.626 -25.093 1.00 82.75 91 GLY A C 1
ATOM 732 O O . GLY A 1 91 ? -3.647 -0.480 -24.645 1.00 82.75 91 GLY A O 1
ATOM 733 N N . VAL A 1 92 ? -4.277 -2.624 -24.542 1.00 82.31 92 VAL A N 1
ATOM 734 C CA . VAL A 1 92 ? -5.203 -2.458 -23.424 1.00 82.31 92 VAL A CA 1
ATOM 735 C C . VAL A 1 92 ? -4.508 -2.788 -22.105 1.00 82.31 92 VAL A C 1
ATOM 737 O O . VAL A 1 92 ? -4.019 -3.899 -21.929 1.00 82.31 92 VAL A O 1
ATOM 740 N N . LEU A 1 93 ? -4.503 -1.840 -21.167 1.00 80.25 93 LEU A N 1
ATOM 741 C CA . LEU A 1 93 ? -4.015 -2.048 -19.809 1.00 80.25 93 LEU A CA 1
ATOM 742 C C . LEU A 1 93 ? -5.201 -2.301 -18.871 1.00 80.25 93 LEU A C 1
ATOM 744 O O . LEU A 1 93 ? -5.939 -1.373 -18.527 1.00 80.25 93 LEU A O 1
ATOM 748 N N . ASP A 1 94 ? -5.362 -3.557 -18.456 1.00 80.44 94 ASP A N 1
ATOM 749 C CA . ASP A 1 94 ? -6.404 -3.983 -17.521 1.00 80.44 94 ASP A CA 1
ATOM 750 C C . ASP A 1 94 ? -5.852 -4.935 -16.435 1.00 80.44 94 ASP A C 1
ATOM 752 O O . ASP A 1 94 ? -5.276 -5.980 -16.748 1.00 80.44 94 ASP A O 1
ATOM 756 N N . PRO A 1 95 ? -6.011 -4.604 -15.143 1.00 83.75 95 PRO A N 1
ATOM 757 C CA . PRO A 1 95 ? -6.388 -3.283 -14.641 1.00 83.75 95 PRO A CA 1
ATOM 758 C C . PRO A 1 95 ? -5.249 -2.277 -14.795 1.00 83.75 95 PRO A C 1
ATOM 760 O O . PRO A 1 95 ? -4.094 -2.664 -14.599 1.00 83.75 95 PRO A O 1
ATOM 763 N N . PRO A 1 96 ? -5.524 -0.985 -15.045 1.00 86.56 96 PRO A N 1
ATOM 764 C CA . PRO A 1 96 ? -4.529 0.050 -14.785 1.00 86.56 96 PRO A CA 1
ATOM 765 C C . PRO A 1 96 ? -4.164 0.072 -13.290 1.00 86.56 96 PRO A C 1
ATOM 767 O O . PRO A 1 96 ? -4.884 -0.471 -12.450 1.00 86.56 96 PRO A O 1
ATOM 770 N N . VAL A 1 97 ? -3.044 0.711 -12.938 1.00 88.38 97 VAL A N 1
ATOM 771 C CA . VAL A 1 97 ? -2.677 0.918 -11.522 1.00 88.38 97 VAL A CA 1
ATOM 772 C C . VAL A 1 97 ? -3.799 1.669 -10.792 1.00 88.38 97 VAL A C 1
ATOM 774 O O . VAL A 1 97 ? -4.264 1.222 -9.749 1.00 88.38 97 VAL A O 1
ATOM 777 N N . GLY A 1 98 ? -4.277 2.771 -11.376 1.00 88.88 98 GLY A N 1
ATOM 778 C CA . GLY A 1 98 ? -5.329 3.601 -10.790 1.00 88.88 98 GLY A CA 1
ATOM 779 C C . GLY A 1 98 ? -4.877 4.365 -9.540 1.00 88.88 98 GLY A C 1
ATOM 780 O O . GLY A 1 98 ? -3.807 4.123 -8.977 1.00 88.88 98 GLY A O 1
ATOM 781 N N . ASN A 1 99 ? -5.708 5.308 -9.096 1.00 88.81 99 ASN A N 1
ATOM 782 C CA . ASN A 1 99 ? -5.377 6.155 -7.950 1.00 88.81 99 ASN A CA 1
ATOM 783 C C . ASN A 1 99 ? -5.380 5.377 -6.638 1.00 88.81 99 ASN A C 1
ATOM 785 O O . ASN A 1 99 ? -4.519 5.615 -5.793 1.00 88.81 99 ASN A O 1
ATOM 789 N N . THR A 1 100 ? -6.306 4.433 -6.465 1.00 90.88 100 THR A N 1
ATOM 790 C CA . THR A 1 100 ? -6.390 3.648 -5.228 1.00 90.88 100 THR A CA 1
ATOM 791 C C . THR A 1 100 ? -5.103 2.878 -4.965 1.00 90.88 100 THR A C 1
ATOM 793 O O . THR A 1 100 ? -4.481 3.093 -3.927 1.00 90.88 100 THR A O 1
ATOM 796 N N . ARG A 1 101 ? -4.637 2.049 -5.912 1.00 93.00 101 ARG A N 1
ATOM 797 C CA . ARG A 1 101 ? -3.416 1.259 -5.694 1.00 93.00 101 ARG A CA 1
ATOM 798 C C . ARG A 1 101 ? -2.203 2.149 -5.493 1.00 93.00 101 ARG A C 1
ATOM 800 O O . ARG A 1 101 ? -1.432 1.902 -4.578 1.00 93.00 101 ARG A O 1
ATOM 807 N N . LEU A 1 102 ? -2.061 3.208 -6.294 1.00 92.44 102 LEU A N 1
ATOM 808 C CA . LEU A 1 102 ? -0.933 4.127 -6.164 1.00 92.44 102 LEU A CA 1
ATOM 809 C C . LEU A 1 102 ? -0.881 4.774 -4.772 1.00 92.44 102 LEU A C 1
ATOM 811 O O . LEU A 1 102 ? 0.183 4.827 -4.163 1.00 92.44 102 LEU A O 1
ATOM 815 N N . ASN A 1 103 ? -2.021 5.224 -4.238 1.00 92.56 103 ASN A N 1
ATOM 816 C CA . ASN A 1 103 ? -2.068 5.782 -2.887 1.00 92.56 103 ASN A CA 1
ATOM 817 C C . ASN A 1 103 ? -1.802 4.716 -1.812 1.00 92.56 103 ASN A C 1
ATOM 819 O O . ASN A 1 103 ? -1.156 5.031 -0.817 1.00 92.56 103 ASN A O 1
ATOM 823 N N . VAL A 1 104 ? -2.202 3.457 -2.020 1.00 94.62 104 VAL A N 1
ATOM 824 C CA . VAL A 1 104 ? -1.810 2.363 -1.115 1.00 94.62 104 VAL A CA 1
ATOM 825 C C . VAL A 1 104 ? -0.296 2.130 -1.135 1.00 94.62 104 VAL A C 1
ATOM 827 O O . VAL A 1 104 ? 0.300 2.026 -0.069 1.00 94.62 104 VAL A O 1
ATOM 830 N N . VAL A 1 105 ? 0.357 2.113 -2.303 1.00 94.50 105 VAL A N 1
ATOM 831 C CA . VAL A 1 105 ? 1.827 1.973 -2.371 1.00 94.50 105 VAL A CA 1
ATOM 832 C C . VAL A 1 105 ? 2.520 3.139 -1.656 1.00 94.50 105 VAL A C 1
ATOM 834 O O . VAL A 1 105 ? 3.439 2.912 -0.872 1.00 94.50 105 VAL A O 1
ATOM 837 N N . ARG A 1 106 ? 2.027 4.374 -1.835 1.00 93.19 106 ARG A N 1
ATOM 838 C CA . ARG A 1 106 ? 2.504 5.549 -1.079 1.00 93.19 106 ARG A CA 1
ATOM 839 C C . ARG A 1 106 ? 2.368 5.361 0.431 1.00 93.19 106 ARG A C 1
ATOM 841 O O . ARG A 1 106 ? 3.284 5.688 1.176 1.00 93.19 106 ARG A O 1
ATOM 848 N N . LEU A 1 107 ? 1.231 4.832 0.886 1.00 92.31 107 LEU A N 1
ATOM 849 C CA . LEU A 1 107 ? 0.994 4.555 2.302 1.00 92.31 107 LEU A CA 1
ATOM 850 C C . LEU A 1 107 ? 2.002 3.541 2.847 1.00 92.31 107 LEU A C 1
ATOM 852 O O . LEU A 1 107 ? 2.555 3.762 3.918 1.00 92.31 107 LEU A O 1
ATOM 856 N N . VAL A 1 108 ? 2.285 2.471 2.099 1.00 92.75 108 VAL A N 1
ATOM 857 C CA . VAL A 1 108 ? 3.292 1.468 2.481 1.00 92.75 108 VAL A CA 1
ATOM 858 C C . VAL A 1 108 ? 4.681 2.093 2.585 1.00 92.75 108 VAL A C 1
ATOM 860 O O . VAL A 1 108 ? 5.369 1.862 3.576 1.00 92.75 108 VAL A O 1
ATOM 863 N N . ALA A 1 109 ? 5.073 2.937 1.628 1.00 90.38 109 ALA A N 1
ATOM 864 C CA . ALA A 1 109 ? 6.341 3.661 1.688 1.00 90.38 109 ALA A CA 1
ATOM 865 C C . ALA A 1 109 ? 6.443 4.538 2.950 1.00 90.38 109 ALA A C 1
ATOM 867 O O . ALA A 1 109 ? 7.485 4.572 3.607 1.00 90.38 109 ALA A O 1
ATOM 868 N N . SER A 1 110 ? 5.365 5.237 3.316 1.00 89.31 110 SER A N 1
ATOM 869 C CA . SER A 1 110 ? 5.305 6.057 4.535 1.00 89.31 110 SER A CA 1
ATOM 870 C C . SER A 1 110 ? 5.318 5.226 5.819 1.00 89.31 110 SER A C 1
ATOM 872 O O . SER A 1 110 ? 5.909 5.650 6.807 1.00 89.31 110 SER A O 1
ATOM 874 N N . LEU A 1 111 ? 4.717 4.035 5.813 1.00 88.88 111 LEU A N 1
ATOM 875 C CA . LEU A 1 111 ? 4.754 3.107 6.944 1.00 88.88 111 LEU A CA 1
ATOM 876 C C . LEU A 1 111 ? 6.148 2.502 7.148 1.00 88.88 111 LEU A C 1
ATOM 878 O O . LEU A 1 111 ? 6.610 2.425 8.279 1.00 88.88 111 LEU A O 1
ATOM 882 N N . LEU A 1 112 ? 6.851 2.143 6.070 1.00 87.19 112 LEU A N 1
ATOM 883 C CA . LEU A 1 112 ? 8.245 1.692 6.152 1.00 87.19 112 LEU A CA 1
ATOM 884 C C . LEU A 1 112 ? 9.142 2.778 6.758 1.00 87.19 112 LEU A C 1
ATOM 886 O O . LEU A 1 112 ? 9.970 2.491 7.617 1.00 87.19 112 LEU A O 1
ATOM 890 N N . GLN A 1 113 ? 8.932 4.041 6.385 1.00 82.62 113 GLN A N 1
ATOM 891 C CA . GLN A 1 113 ? 9.682 5.175 6.940 1.00 82.62 113 GLN A CA 1
ATOM 892 C C . GLN A 1 113 ? 9.555 5.321 8.462 1.00 82.62 113 GLN A C 1
ATOM 894 O O . GLN A 1 113 ? 10.473 5.851 9.086 1.00 82.62 113 GLN A O 1
ATOM 899 N N . THR A 1 114 ? 8.466 4.855 9.087 1.00 82.81 114 THR A N 1
ATOM 900 C CA . THR A 1 114 ? 8.336 4.926 10.554 1.00 82.81 114 THR A CA 1
ATOM 901 C C . THR A 1 114 ? 9.251 3.938 11.277 1.00 82.81 114 THR A C 1
ATOM 903 O O . THR A 1 114 ? 9.367 4.017 12.500 1.00 82.81 114 THR A O 1
ATOM 906 N N . ASN A 1 115 ? 9.868 3.000 10.543 1.00 79.56 115 ASN A N 1
ATOM 907 C CA . ASN A 1 115 ? 10.756 1.947 11.036 1.00 79.56 115 ASN A CA 1
ATOM 908 C C . ASN A 1 115 ? 10.223 1.247 12.300 1.00 79.56 115 ASN A C 1
ATOM 910 O O . ASN A 1 115 ? 10.948 0.950 13.249 1.00 79.56 115 ASN A O 1
ATOM 914 N N . THR A 1 116 ? 8.908 1.039 12.354 1.00 84.50 116 THR A N 1
ATOM 915 C CA . THR A 1 116 ? 8.253 0.436 13.512 1.00 84.50 116 THR A CA 1
ATOM 916 C C . THR A 1 116 ? 8.209 -1.072 13.319 1.00 84.50 116 THR A C 1
ATOM 918 O O . THR A 1 116 ? 7.492 -1.555 12.444 1.00 84.50 116 THR A O 1
ATOM 921 N N . HIS A 1 117 ? 8.928 -1.824 14.160 1.00 84.75 117 HIS A N 1
ATOM 922 C CA . HIS A 1 117 ? 9.070 -3.283 14.033 1.00 84.75 117 HIS A CA 1
ATOM 923 C C . HIS A 1 117 ? 7.729 -4.003 13.825 1.00 84.75 117 HIS A C 1
ATOM 925 O O . HIS A 1 117 ? 7.586 -4.815 12.918 1.00 84.75 117 HIS A O 1
ATOM 931 N N . ILE A 1 118 ? 6.716 -3.646 14.616 1.00 87.25 118 ILE A N 1
ATOM 932 C CA . ILE A 1 118 ? 5.383 -4.256 14.555 1.00 87.25 118 ILE A CA 1
ATOM 933 C C . ILE A 1 118 ? 4.719 -4.075 13.176 1.00 87.25 118 ILE A C 1
ATOM 935 O O . ILE A 1 118 ? 4.063 -4.991 12.686 1.00 87.25 118 ILE A O 1
ATOM 939 N N . ILE A 1 119 ? 4.884 -2.907 12.549 1.00 89.50 119 ILE A N 1
ATOM 940 C CA . ILE A 1 119 ? 4.329 -2.616 11.222 1.00 89.50 119 ILE A CA 1
ATOM 941 C C . ILE A 1 119 ? 5.129 -3.342 10.142 1.00 89.50 119 ILE A C 1
ATOM 943 O O . ILE A 1 119 ? 4.533 -3.972 9.274 1.00 89.50 119 ILE A O 1
ATOM 947 N N . ASN A 1 120 ? 6.461 -3.315 10.227 1.00 88.69 120 ASN A N 1
ATOM 948 C CA . ASN A 1 120 ? 7.334 -4.003 9.276 1.00 88.69 120 ASN A CA 1
ATOM 949 C C . ASN A 1 120 ? 7.051 -5.513 9.250 1.00 88.69 120 ASN A C 1
ATOM 951 O O . ASN A 1 120 ? 6.909 -6.086 8.174 1.00 88.69 120 ASN A O 1
ATOM 955 N N . GLN A 1 121 ? 6.877 -6.137 10.419 1.00 87.44 121 GLN A N 1
ATOM 956 C CA . GLN A 1 121 ? 6.493 -7.547 10.529 1.00 87.44 121 GLN A CA 1
ATOM 957 C C . GLN A 1 121 ? 5.143 -7.835 9.861 1.00 87.44 121 GLN A C 1
ATOM 959 O O . GLN A 1 121 ? 5.010 -8.805 9.122 1.00 87.44 121 GLN A O 1
ATOM 964 N N . GLU A 1 122 ? 4.143 -6.974 10.055 1.00 91.06 122 GLU A N 1
ATOM 965 C CA . GLU A 1 122 ? 2.836 -7.142 9.409 1.00 91.06 122 GLU A CA 1
ATOM 966 C C . GLU A 1 122 ? 2.930 -7.012 7.876 1.00 91.06 122 GLU A C 1
ATOM 968 O O . GLU A 1 122 ? 2.319 -7.791 7.146 1.00 91.06 122 GLU A O 1
ATOM 973 N N . LEU A 1 123 ? 3.737 -6.068 7.374 1.00 91.44 123 LEU A N 1
ATOM 974 C CA . LEU A 1 123 ? 3.984 -5.894 5.937 1.00 91.44 123 LEU A CA 1
ATOM 975 C C . LEU A 1 123 ? 4.679 -7.115 5.312 1.00 91.44 123 LEU A C 1
ATOM 977 O O . LEU A 1 123 ? 4.340 -7.489 4.185 1.00 91.44 123 LEU A O 1
ATOM 981 N N . ILE A 1 124 ? 5.616 -7.739 6.036 1.00 89.19 124 ILE A N 1
ATOM 982 C CA . ILE A 1 124 ? 6.277 -8.992 5.638 1.00 89.19 124 ILE A CA 1
ATOM 983 C C . ILE A 1 124 ? 5.268 -10.142 5.617 1.00 89.19 124 ILE A C 1
ATOM 985 O O . ILE A 1 124 ? 5.167 -10.842 4.611 1.00 89.19 124 ILE A O 1
ATOM 989 N N . ASN A 1 125 ? 4.482 -10.306 6.685 1.00 90.88 125 ASN A N 1
ATOM 990 C CA . ASN A 1 125 ? 3.495 -11.383 6.810 1.00 90.88 125 ASN A CA 1
ATOM 991 C C . ASN A 1 125 ? 2.443 -11.342 5.695 1.00 90.88 125 ASN A C 1
ATOM 993 O O . ASN A 1 125 ? 2.030 -12.380 5.183 1.00 90.88 125 ASN A O 1
ATOM 997 N N . LEU A 1 126 ? 2.033 -10.138 5.293 1.00 92.25 126 LEU A N 1
ATOM 998 C CA . LEU A 1 126 ? 1.107 -9.919 4.182 1.00 92.25 126 LEU A CA 1
ATOM 999 C C . LEU A 1 126 ? 1.782 -9.980 2.802 1.00 92.25 126 LEU A C 1
ATOM 1001 O O . LEU A 1 126 ? 1.103 -9.817 1.794 1.00 92.25 126 LEU A O 1
ATOM 1005 N N . ASN A 1 127 ? 3.104 -10.171 2.733 1.00 92.31 127 ASN A N 1
ATOM 1006 C CA . ASN A 1 127 ? 3.898 -10.114 1.504 1.00 92.31 127 ASN A CA 1
ATOM 1007 C C . ASN A 1 127 ? 3.609 -8.855 0.656 1.00 92.31 127 ASN A C 1
ATOM 1009 O O . ASN A 1 127 ? 3.571 -8.892 -0.577 1.00 92.31 127 ASN A O 1
ATOM 1013 N N . MET A 1 128 ? 3.391 -7.716 1.324 1.00 92.69 128 MET A N 1
ATOM 1014 C CA . MET A 1 128 ? 2.997 -6.464 0.667 1.00 92.69 128 MET A CA 1
ATOM 1015 C C . MET A 1 128 ? 4.042 -6.006 -0.347 1.00 92.69 128 MET A C 1
ATOM 1017 O O . MET A 1 128 ? 3.701 -5.540 -1.433 1.00 92.69 128 MET A O 1
ATOM 1021 N N . LEU A 1 129 ? 5.321 -6.163 -0.006 1.00 91.62 129 LEU A N 1
ATOM 1022 C CA . LEU A 1 129 ? 6.420 -5.738 -0.864 1.00 91.62 129 LEU A CA 1
ATOM 1023 C C . LEU A 1 129 ? 6.609 -6.634 -2.082 1.00 91.62 129 LEU A C 1
ATOM 1025 O O . LEU A 1 129 ? 6.888 -6.101 -3.152 1.00 91.62 129 LEU A O 1
ATOM 1029 N N . GLY A 1 130 ? 6.355 -7.940 -1.962 1.00 91.25 130 GLY A N 1
ATOM 1030 C CA . GLY A 1 130 ? 6.317 -8.833 -3.119 1.00 91.25 130 GLY A CA 1
ATOM 1031 C C . GLY A 1 130 ? 5.275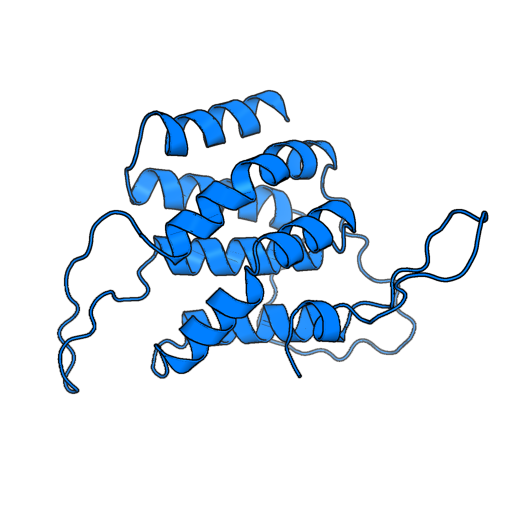 -8.378 -4.143 1.00 91.25 130 GLY A C 1
ATOM 1032 O O . GLY A 1 130 ? 5.588 -8.236 -5.319 1.00 91.25 130 GLY A O 1
ATOM 1033 N N . ILE A 1 131 ? 4.068 -8.015 -3.694 1.00 93.75 131 ILE A N 1
ATOM 1034 C CA . ILE A 1 131 ? 3.010 -7.506 -4.586 1.00 93.75 131 ILE A CA 1
ATOM 1035 C C . ILE A 1 131 ? 3.392 -6.169 -5.221 1.00 93.75 131 ILE A C 1
ATOM 1037 O O . ILE A 1 131 ? 3.141 -5.948 -6.406 1.00 93.75 131 ILE A O 1
ATOM 1041 N N . ILE A 1 132 ? 3.984 -5.257 -4.448 1.00 94.12 132 ILE A N 1
ATOM 1042 C CA . ILE A 1 132 ? 4.442 -3.962 -4.969 1.00 94.12 132 ILE A CA 1
ATOM 1043 C C . ILE A 1 132 ? 5.526 -4.166 -6.037 1.00 94.12 132 ILE A C 1
ATOM 1045 O O . ILE A 1 132 ? 5.509 -3.487 -7.066 1.00 94.12 132 ILE A O 1
ATOM 1049 N N . LEU A 1 133 ? 6.427 -5.127 -5.831 1.00 93.62 133 LEU A N 1
ATOM 1050 C CA . LEU A 1 133 ? 7.466 -5.476 -6.792 1.00 93.62 133 LEU A CA 1
ATOM 1051 C C . LEU A 1 133 ? 6.885 -6.154 -8.047 1.00 93.62 133 LEU A C 1
ATOM 1053 O O . LEU A 1 133 ? 7.248 -5.795 -9.164 1.00 93.62 133 LEU A O 1
ATOM 1057 N N . ASP A 1 134 ? 5.901 -7.041 -7.906 1.00 93.94 134 ASP A N 1
ATOM 1058 C CA . ASP A 1 134 ? 5.173 -7.600 -9.054 1.00 93.94 134 ASP A CA 1
ATOM 1059 C C . ASP A 1 134 ? 4.486 -6.496 -9.872 1.00 93.94 134 ASP A C 1
ATOM 1061 O O . ASP A 1 134 ? 4.475 -6.515 -11.108 1.00 93.94 134 ASP A O 1
ATOM 1065 N N . MET A 1 135 ? 3.931 -5.485 -9.193 1.00 94.00 135 MET A N 1
ATOM 1066 C CA . MET A 1 135 ? 3.351 -4.317 -9.850 1.00 94.00 135 MET A CA 1
ATOM 1067 C C . MET A 1 135 ? 4.402 -3.501 -10.614 1.00 94.00 135 MET A C 1
ATOM 1069 O O . MET A 1 135 ? 4.093 -3.042 -11.713 1.00 94.00 135 MET A O 1
ATOM 1073 N N . TYR A 1 136 ? 5.622 -3.340 -10.089 1.00 93.31 136 TYR A N 1
ATOM 1074 C CA . TYR A 1 136 ? 6.728 -2.670 -10.791 1.00 93.31 136 TYR A CA 1
ATOM 1075 C C . TYR A 1 136 ? 6.966 -3.303 -12.169 1.00 93.31 136 TYR A C 1
ATOM 1077 O O . TYR A 1 136 ? 6.930 -2.615 -13.192 1.00 93.31 136 TYR A O 1
ATOM 1085 N N . PHE A 1 137 ? 7.112 -4.631 -12.216 1.00 93.06 137 PHE A N 1
ATOM 1086 C CA . PHE A 1 137 ? 7.350 -5.355 -13.468 1.00 93.06 137 PHE A CA 1
ATOM 1087 C C . PHE A 1 137 ? 6.126 -5.392 -14.382 1.00 93.06 137 PHE A C 1
ATOM 1089 O O . PHE A 1 137 ? 6.258 -5.354 -15.604 1.00 93.06 137 PHE A O 1
ATOM 1096 N N . LYS A 1 138 ? 4.919 -5.435 -13.815 1.00 91.25 138 LYS A N 1
ATOM 1097 C CA . LYS A 1 138 ? 3.679 -5.420 -14.597 1.00 91.25 138 LYS A CA 1
ATOM 1098 C C . LYS A 1 138 ? 3.406 -4.061 -15.249 1.00 91.25 138 LYS A C 1
ATOM 1100 O O . LYS A 1 138 ? 2.860 -4.007 -16.350 1.00 91.25 138 LYS A O 1
ATOM 1105 N N . TYR A 1 139 ? 3.746 -2.964 -14.577 1.00 91.31 139 TYR A N 1
ATOM 1106 C CA . TYR A 1 139 ? 3.398 -1.601 -14.979 1.00 91.31 139 TYR A CA 1
ATOM 1107 C C . TYR A 1 139 ? 4.634 -0.778 -15.346 1.00 91.31 139 TYR A C 1
ATOM 1109 O O . TYR A 1 139 ? 4.816 0.336 -14.857 1.00 91.31 139 TYR A O 1
ATOM 1117 N N . ILE A 1 140 ? 5.439 -1.295 -16.278 1.00 91.19 140 ILE A N 1
ATOM 1118 C CA . ILE A 1 140 ? 6.724 -0.702 -16.688 1.00 91.19 140 ILE A CA 1
ATOM 1119 C C . ILE A 1 140 ? 6.642 0.769 -17.132 1.00 91.19 140 ILE A C 1
ATOM 1121 O O . ILE A 1 140 ? 7.625 1.488 -17.017 1.00 91.19 140 ILE A O 1
ATOM 1125 N N . TRP A 1 141 ? 5.475 1.245 -17.571 1.00 89.94 141 TRP A N 1
ATOM 1126 C CA . TRP A 1 141 ? 5.267 2.623 -18.036 1.00 89.94 141 TRP A CA 1
ATOM 1127 C C . TRP A 1 141 ? 4.695 3.576 -16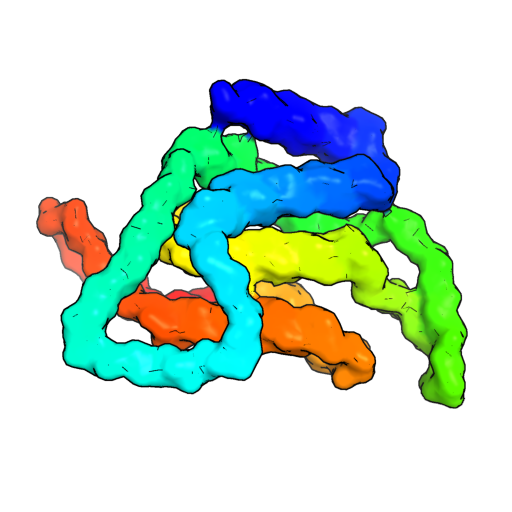.973 1.00 89.94 141 TRP A C 1
ATOM 1129 O O . TRP A 1 141 ? 4.382 4.724 -17.283 1.00 89.94 141 TRP A O 1
ATOM 1139 N N . ASN A 1 142 ? 4.485 3.125 -15.732 1.00 90.94 142 ASN A N 1
ATOM 1140 C CA . ASN A 1 142 ? 3.884 3.950 -14.685 1.00 90.94 142 ASN A CA 1
ATOM 1141 C C . ASN A 1 142 ? 4.951 4.592 -13.787 1.00 90.94 142 ASN A C 1
ATOM 1143 O O . ASN A 1 142 ? 5.308 4.051 -12.744 1.00 90.94 142 ASN A O 1
ATOM 1147 N N . ASN A 1 143 ? 5.428 5.779 -14.168 1.00 93.38 143 ASN A N 1
ATOM 1148 C CA . ASN A 1 143 ? 6.482 6.491 -13.431 1.00 93.38 143 ASN A CA 1
ATOM 1149 C C . ASN A 1 143 ? 6.124 6.757 -11.961 1.00 93.38 143 ASN A C 1
ATOM 1151 O O . ASN A 1 143 ? 6.981 6.650 -11.091 1.00 93.38 143 ASN A O 1
ATOM 1155 N N . PHE A 1 144 ? 4.859 7.076 -11.666 1.00 92.88 144 PHE A N 1
ATOM 1156 C CA . PHE A 1 144 ? 4.431 7.332 -10.290 1.00 92.88 144 PHE A CA 1
ATOM 1157 C C . PHE A 1 144 ? 4.551 6.092 -9.409 1.00 92.88 144 PHE A C 1
ATOM 1159 O O . PHE A 1 144 ? 4.964 6.208 -8.259 1.00 92.88 144 PHE A O 1
ATOM 1166 N N . LEU A 1 145 ? 4.205 4.917 -9.940 1.00 92.81 145 LEU A N 1
ATOM 1167 C CA . LEU A 1 145 ? 4.398 3.656 -9.237 1.00 92.81 145 LEU A CA 1
ATOM 1168 C C . LEU A 1 145 ? 5.889 3.406 -9.000 1.00 92.81 145 LEU A C 1
ATOM 1170 O O . LEU A 1 145 ? 6.276 3.158 -7.864 1.00 92.81 145 LEU A O 1
ATOM 1174 N N . HIS A 1 146 ? 6.709 3.516 -10.048 1.00 92.00 146 HIS A N 1
ATOM 1175 C CA . HIS A 1 146 ? 8.150 3.252 -9.983 1.00 92.00 146 HIS A CA 1
ATOM 1176 C C . HIS A 1 146 ? 8.861 4.094 -8.929 1.00 92.00 146 HIS A C 1
ATOM 1178 O O . HIS A 1 146 ? 9.592 3.541 -8.115 1.00 92.00 146 HIS A O 1
ATOM 1184 N N . ILE A 1 147 ? 8.566 5.396 -8.871 1.00 90.12 147 ILE A N 1
ATOM 1185 C CA . ILE A 1 147 ? 9.115 6.296 -7.846 1.00 90.12 147 ILE A CA 1
ATOM 1186 C C . ILE A 1 147 ? 8.766 5.797 -6.437 1.00 90.12 147 ILE A C 1
ATOM 1188 O O . ILE A 1 147 ? 9.603 5.821 -5.541 1.00 90.12 147 ILE A O 1
ATOM 1192 N N . GLN A 1 148 ? 7.537 5.321 -6.216 1.00 90.06 148 GLN A N 1
ATOM 1193 C CA . GLN A 1 148 ? 7.138 4.810 -4.902 1.00 90.06 148 GLN A CA 1
ATOM 1194 C C . GLN A 1 148 ? 7.809 3.479 -4.557 1.00 90.06 148 GLN A C 1
ATOM 1196 O O . GLN A 1 148 ? 8.184 3.275 -3.405 1.00 90.06 148 GLN A O 1
ATOM 1201 N N . VAL A 1 149 ? 8.000 2.590 -5.536 1.00 91.69 149 VAL A N 1
ATOM 1202 C CA . VAL A 1 149 ? 8.736 1.333 -5.325 1.00 91.69 149 VAL A CA 1
ATOM 1203 C C . VAL A 1 149 ? 10.199 1.610 -4.988 1.00 91.69 149 VAL A C 1
ATOM 1205 O O . VAL A 1 149 ? 10.729 1.011 -4.056 1.00 91.69 149 VAL A O 1
ATOM 1208 N N . GLU A 1 150 ? 10.833 2.554 -5.682 1.00 87.94 150 GLU A N 1
ATOM 1209 C CA . GLU A 1 150 ? 12.206 2.975 -5.397 1.00 87.94 150 GLU A CA 1
ATOM 1210 C C . GLU A 1 150 ? 12.342 3.520 -3.971 1.00 87.94 150 GLU A C 1
ATOM 1212 O O . GLU A 1 150 ? 13.252 3.117 -3.248 1.00 87.94 150 GLU A O 1
ATOM 1217 N N . ILE A 1 151 ? 11.392 4.349 -3.520 1.00 87.31 151 ILE A N 1
ATOM 1218 C CA . ILE A 1 151 ? 11.349 4.821 -2.130 1.00 87.31 151 ILE A CA 1
ATOM 1219 C C . ILE A 1 151 ? 11.235 3.634 -1.166 1.00 87.31 151 ILE A C 1
ATOM 1221 O O . ILE A 1 151 ? 12.008 3.569 -0.214 1.00 87.31 151 ILE A O 1
ATOM 1225 N N . CYS A 1 152 ? 10.326 2.679 -1.397 1.00 87.75 152 CYS A N 1
ATOM 1226 C CA . CYS A 1 152 ? 10.210 1.486 -0.550 1.00 87.75 152 CYS A CA 1
ATOM 1227 C C . CYS A 1 152 ? 11.541 0.726 -0.448 1.00 87.75 152 CYS A C 1
ATOM 1229 O O . CYS A 1 152 ? 11.975 0.409 0.657 1.00 87.75 152 CYS A O 1
ATOM 1231 N N . ILE A 1 153 ? 12.205 0.473 -1.580 1.00 87.12 153 ILE A N 1
ATOM 1232 C CA . ILE A 1 153 ? 13.489 -0.241 -1.630 1.00 87.12 153 ILE A CA 1
ATOM 1233 C C . ILE A 1 153 ? 14.568 0.540 -0.875 1.00 87.12 153 ILE A C 1
ATOM 1235 O O . ILE A 1 153 ? 15.246 -0.029 -0.021 1.00 87.12 153 ILE A O 1
ATOM 1239 N N . ALA A 1 154 ? 14.697 1.843 -1.132 1.00 85.62 154 ALA A N 1
ATOM 1240 C CA . ALA A 1 154 ? 15.670 2.695 -0.458 1.00 85.62 154 ALA A CA 1
ATOM 1241 C C . ALA A 1 154 ? 15.475 2.687 1.063 1.00 85.62 154 ALA A C 1
ATOM 1243 O O . ALA A 1 154 ? 16.450 2.587 1.803 1.00 85.62 154 ALA A O 1
ATOM 1244 N N . MET A 1 155 ? 14.224 2.731 1.538 1.00 84.81 155 MET A N 1
ATOM 1245 C CA . MET A 1 155 ? 13.929 2.659 2.970 1.00 84.81 155 MET A CA 1
ATOM 1246 C C . MET A 1 155 ? 14.355 1.323 3.568 1.00 84.81 155 MET A C 1
ATOM 1248 O O . MET A 1 155 ? 14.997 1.308 4.609 1.00 84.81 155 MET A O 1
ATOM 1252 N N . ILE A 1 156 ? 14.047 0.210 2.906 1.00 83.94 156 ILE A N 1
ATOM 1253 C CA . ILE A 1 156 ? 14.408 -1.127 3.395 1.00 83.94 156 ILE A CA 1
ATOM 1254 C C . ILE A 1 156 ? 15.931 -1.302 3.454 1.00 83.94 156 ILE A C 1
ATOM 1256 O O . ILE A 1 156 ? 16.438 -1.887 4.407 1.00 83.94 156 ILE A O 1
ATOM 1260 N N . LEU A 1 157 ? 16.659 -0.785 2.460 1.00 81.62 157 LEU A N 1
ATOM 1261 C CA . LEU A 1 157 ? 18.123 -0.854 2.410 1.00 81.62 157 LEU A CA 1
ATOM 1262 C C . LEU A 1 157 ? 18.801 0.078 3.423 1.00 81.62 157 LEU A C 1
ATOM 1264 O O . LEU A 1 157 ? 19.879 -0.240 3.916 1.00 81.62 157 LEU A O 1
ATOM 1268 N N . ALA A 1 158 ? 18.189 1.224 3.726 1.00 79.00 158 ALA A N 1
ATOM 1269 C CA . ALA A 1 158 ? 18.726 2.207 4.663 1.00 79.00 158 ALA A CA 1
ATOM 1270 C C . ALA A 1 158 ? 18.423 1.886 6.138 1.00 79.00 158 ALA A C 1
ATOM 1272 O O . ALA A 1 158 ? 18.972 2.543 7.025 1.00 79.00 158 ALA A O 1
ATOM 1273 N N . MET A 1 159 ? 17.548 0.917 6.427 1.00 72.25 159 MET A N 1
ATOM 1274 C CA . MET A 1 159 ? 17.216 0.548 7.804 1.00 72.25 159 MET A CA 1
ATOM 1275 C C . MET A 1 159 ? 18.384 -0.190 8.471 1.00 72.25 159 MET A C 1
ATOM 1277 O O . MET A 1 159 ? 18.836 -1.212 7.947 1.00 72.25 159 MET A O 1
ATOM 1281 N N . PRO A 1 160 ? 18.856 0.261 9.650 1.00 64.31 160 PRO A N 1
ATOM 1282 C CA . PRO A 1 160 ? 19.779 -0.539 10.439 1.00 64.31 160 PRO A CA 1
ATOM 1283 C C . PRO A 1 160 ? 19.088 -1.852 10.846 1.00 64.31 160 PRO A C 1
ATOM 1285 O O . PRO A 1 160 ? 17.880 -1.837 11.116 1.00 64.31 160 PRO A O 1
ATOM 1288 N N . PRO A 1 161 ? 19.816 -2.985 10.912 1.00 57.28 161 PRO A N 1
ATOM 1289 C CA . PRO A 1 161 ? 19.265 -4.217 11.464 1.00 57.28 161 PRO A CA 1
ATOM 1290 C C . PRO A 1 161 ? 18.734 -3.900 12.861 1.00 57.28 161 PRO A C 1
ATOM 1292 O O . PRO A 1 161 ? 19.431 -3.261 13.650 1.00 57.28 161 PRO A O 1
ATOM 1295 N N . THR A 1 162 ? 17.482 -4.269 13.132 1.00 53.22 162 THR A N 1
ATOM 1296 C CA . THR A 1 162 ? 16.776 -3.933 14.372 1.00 53.22 162 THR A CA 1
ATOM 1297 C C . THR A 1 162 ? 17.628 -4.312 15.581 1.00 53.22 162 THR A C 1
ATOM 1299 O O . THR A 1 162 ? 17.742 -5.488 15.927 1.00 53.22 162 THR A O 1
ATOM 1302 N N . GLN A 1 163 ? 18.258 -3.317 16.212 1.00 42.69 163 GLN A N 1
ATOM 1303 C CA . GLN A 1 163 ? 18.844 -3.478 17.533 1.00 42.69 163 GLN A CA 1
ATOM 1304 C C . GLN A 1 163 ? 17.670 -3.496 18.503 1.00 42.69 163 GLN A C 1
ATOM 1306 O O . GLN A 1 163 ? 17.030 -2.477 18.750 1.00 42.69 163 GLN A O 1
ATOM 1311 N N . ASN A 1 164 ? 17.321 -4.692 18.967 1.00 41.44 164 ASN A N 1
ATOM 1312 C CA . ASN A 1 164 ? 16.358 -4.860 20.039 1.00 41.44 164 ASN A CA 1
ATOM 1313 C C . ASN A 1 164 ? 16.946 -4.210 21.298 1.00 41.44 164 ASN A C 1
ATOM 1315 O O . ASN A 1 164 ? 17.850 -4.773 21.914 1.00 41.44 164 ASN A O 1
ATOM 1319 N N . ASP A 1 165 ? 16.421 -3.049 21.694 1.00 41.84 165 ASP A N 1
ATOM 1320 C CA . ASP A 1 165 ? 16.618 -2.473 23.028 1.00 41.84 165 ASP A CA 1
ATOM 1321 C C . ASP A 1 165 ? 15.851 -3.314 24.059 1.00 41.84 165 ASP A C 1
ATOM 1323 O O . ASP A 1 165 ? 14.847 -2.898 24.635 1.00 41.84 165 ASP A O 1
ATOM 1327 N N . THR A 1 166 ? 16.258 -4.566 24.240 1.00 37.91 166 THR A N 1
ATOM 1328 C CA . THR A 1 166 ? 15.972 -5.357 25.437 1.00 37.91 166 THR A CA 1
ATOM 1329 C C . THR A 1 166 ? 16.895 -6.566 25.434 1.00 37.91 166 THR A C 1
ATOM 1331 O O . THR A 1 166 ? 16.704 -7.531 24.696 1.00 37.91 166 THR A O 1
ATOM 1334 N N . GLU A 1 167 ? 17.923 -6.508 26.277 1.00 46.62 167 GLU A N 1
ATOM 1335 C CA . GLU A 1 167 ? 18.623 -7.701 26.728 1.00 46.62 167 GLU A CA 1
ATOM 1336 C C . GLU A 1 167 ? 17.582 -8.673 27.305 1.00 46.62 167 GLU A C 1
ATOM 1338 O O . GLU A 1 167 ? 16.918 -8.343 28.284 1.00 46.62 167 GLU A O 1
ATOM 1343 N N . ILE A 1 168 ? 17.386 -9.826 26.658 1.00 42.62 168 ILE A N 1
ATOM 1344 C CA . ILE A 1 168 ? 17.339 -11.180 27.238 1.00 42.62 168 ILE A CA 1
ATOM 1345 C C . ILE A 1 168 ? 17.011 -12.180 26.109 1.00 42.62 168 ILE A C 1
ATOM 1347 O O . ILE A 1 168 ? 15.936 -12.164 25.520 1.00 42.62 168 ILE A O 1
ATOM 1351 N N . ASN A 1 169 ? 17.949 -13.111 25.929 1.00 37.56 169 ASN A N 1
ATOM 1352 C CA . ASN A 1 169 ? 17.927 -14.349 25.143 1.00 37.56 169 ASN A CA 1
ATOM 1353 C C . ASN A 1 169 ? 18.146 -14.300 23.623 1.00 37.56 169 ASN A C 1
ATOM 1355 O O . ASN A 1 169 ? 17.596 -13.504 22.876 1.00 37.56 169 ASN A O 1
ATOM 1359 N N . ARG A 1 170 ? 19.054 -15.199 23.232 1.00 46.41 170 ARG A N 1
ATOM 1360 C CA . ARG A 1 170 ? 19.806 -15.292 21.985 1.00 46.41 170 ARG A CA 1
ATOM 1361 C C . ARG A 1 170 ? 19.024 -16.022 20.886 1.00 46.41 170 ARG A C 1
ATOM 1363 O O . ARG A 1 170 ? 18.225 -16.903 21.188 1.00 46.41 170 ARG A O 1
ATOM 1370 N N . ASP A 1 171 ? 19.460 -15.742 19.659 1.00 39.06 171 ASP A N 1
ATOM 1371 C CA . ASP A 1 171 ? 19.614 -16.701 18.552 1.00 39.06 171 ASP A CA 1
ATOM 1372 C C . ASP A 1 171 ? 18.428 -17.013 17.632 1.00 39.06 171 ASP A C 1
ATOM 1374 O O . ASP A 1 171 ? 18.356 -18.109 17.087 1.00 39.06 171 ASP A O 1
ATOM 1378 N N . ASP A 1 172 ? 17.557 -16.041 17.354 1.00 44.66 172 ASP A N 1
ATOM 1379 C CA . ASP A 1 172 ? 16.744 -16.134 16.138 1.00 44.66 172 ASP A CA 1
ATOM 1380 C C . ASP A 1 172 ? 16.542 -14.756 15.493 1.00 44.66 172 ASP A C 1
ATOM 1382 O O . ASP A 1 172 ? 16.185 -13.774 16.148 1.00 44.66 172 ASP A O 1
ATOM 1386 N N . ASP A 1 173 ? 16.749 -14.708 14.179 1.00 49.00 173 ASP A N 1
ATOM 1387 C CA . ASP A 1 173 ? 16.124 -13.743 13.275 1.00 49.00 173 ASP A CA 1
ATOM 1388 C C . ASP A 1 173 ? 16.698 -12.314 13.108 1.00 49.00 173 ASP A C 1
ATOM 1390 O O . ASP A 1 173 ? 15.965 -11.382 12.753 1.00 49.00 173 ASP A O 1
ATOM 1394 N N . GLN A 1 174 ? 18.020 -12.132 13.217 1.00 51.34 174 GLN A N 1
ATOM 1395 C CA . GLN A 1 174 ? 18.721 -10.915 12.748 1.00 51.34 174 GLN A CA 1
ATOM 1396 C C . GLN A 1 174 ? 18.884 -10.843 11.211 1.00 51.34 174 GLN A C 1
ATOM 1398 O O . GLN A 1 174 ? 19.788 -10.176 10.705 1.00 51.34 174 GLN A O 1
ATOM 1403 N N . GLU A 1 175 ? 18.028 -11.517 10.439 1.00 60.97 175 GLU A N 1
ATOM 1404 C CA . GLU A 1 175 ? 18.035 -11.346 8.987 1.00 60.97 175 GLU A CA 1
ATOM 1405 C C . GLU A 1 175 ? 17.580 -9.927 8.614 1.00 60.97 175 GLU A C 1
ATOM 1407 O O . GLU A 1 175 ? 16.569 -9.430 9.132 1.00 60.97 175 GLU A O 1
ATOM 1412 N N . PRO A 1 176 ? 18.305 -9.252 7.711 1.00 65.44 176 PRO A N 1
ATOM 1413 C CA . PRO A 1 176 ? 17.965 -7.903 7.306 1.00 65.44 176 PRO A CA 1
ATOM 1414 C C . PRO A 1 176 ? 16.614 -7.875 6.582 1.00 65.44 176 PRO A C 1
ATOM 1416 O O . PRO A 1 176 ? 16.237 -8.811 5.874 1.00 65.44 176 PRO A O 1
ATOM 1419 N N . LEU A 1 177 ? 15.880 -6.768 6.733 1.00 70.88 177 LEU A N 1
ATOM 1420 C CA . LEU A 1 177 ? 14.503 -6.639 6.244 1.00 70.88 177 LEU A CA 1
ATOM 1421 C C . LEU A 1 177 ? 14.373 -6.963 4.745 1.00 70.88 177 LEU A C 1
ATOM 1423 O O . LEU A 1 177 ? 13.395 -7.584 4.343 1.00 70.88 177 LEU A O 1
ATOM 1427 N N . PHE A 1 178 ? 15.375 -6.627 3.924 1.00 70.94 178 PHE A N 1
ATOM 1428 C CA . PHE A 1 178 ? 15.361 -6.940 2.491 1.00 70.94 178 PHE A CA 1
ATOM 1429 C C . PHE A 1 178 ? 15.301 -8.445 2.190 1.00 70.94 178 PHE A C 1
ATOM 1431 O O . PHE A 1 178 ? 14.651 -8.841 1.223 1.00 70.94 178 PHE A O 1
ATOM 1438 N N . GLN A 1 179 ? 15.926 -9.277 3.026 1.00 65.19 179 GLN A N 1
ATOM 1439 C CA . GLN A 1 179 ? 15.920 -10.732 2.881 1.00 65.19 179 GLN A CA 1
ATOM 1440 C C . GLN A 1 179 ? 14.544 -11.294 3.257 1.00 65.19 179 GLN A C 1
ATOM 1442 O O . GLN A 1 179 ? 13.955 -12.063 2.499 1.00 65.19 179 GLN A O 1
ATOM 1447 N N . LYS A 1 180 ? 13.953 -10.791 4.349 1.00 72.88 180 LYS A N 1
ATOM 1448 C CA . LYS A 1 180 ? 12.584 -11.146 4.763 1.00 72.88 180 LYS A CA 1
ATOM 1449 C C . LYS A 1 180 ? 11.528 -10.695 3.750 1.00 72.88 180 LYS A C 1
ATOM 1451 O O . LYS A 1 180 ? 10.522 -11.372 3.552 1.00 72.88 180 LYS A O 1
ATOM 1456 N N . CYS A 1 181 ? 11.771 -9.583 3.059 1.00 67.75 181 CYS A N 1
ATOM 1457 C CA . CYS A 1 181 ? 10.920 -9.088 1.979 1.00 67.75 181 CYS A CA 1
ATOM 1458 C C . CYS A 1 181 ? 11.156 -9.778 0.624 1.00 67.75 181 CYS A C 1
ATOM 1460 O O . CYS A 1 181 ? 10.528 -9.370 -0.352 1.00 67.75 181 CYS A O 1
ATOM 1462 N N . ARG A 1 182 ? 12.020 -10.808 0.555 1.00 68.19 182 ARG A N 1
ATOM 1463 C CA . ARG A 1 182 ? 12.356 -11.564 -0.669 1.00 68.19 182 ARG A CA 1
ATOM 1464 C C . ARG A 1 182 ? 12.812 -10.670 -1.826 1.00 68.19 182 ARG A C 1
ATOM 1466 O O . ARG A 1 182 ? 12.445 -10.894 -2.976 1.00 68.19 182 ARG A O 1
ATOM 1473 N N . LEU A 1 183 ? 13.574 -9.623 -1.512 1.00 59.91 183 LEU A N 1
ATOM 1474 C CA . LEU A 1 183 ? 14.134 -8.720 -2.521 1.00 59.91 183 LEU A CA 1
ATOM 1475 C C . LEU A 1 183 ? 15.401 -9.286 -3.194 1.00 59.91 183 LEU A C 1
ATOM 1477 O O . LEU A 1 183 ? 15.915 -8.654 -4.116 1.00 59.91 183 LEU A O 1
ATOM 1481 N N . VAL A 1 184 ? 15.893 -10.449 -2.741 1.00 52.44 184 VAL A N 1
ATOM 1482 C CA . VAL A 1 184 ? 17.040 -11.207 -3.276 1.00 52.44 184 VAL A CA 1
ATOM 1483 C C . VAL A 1 184 ? 16.704 -12.694 -3.271 1.00 52.44 184 VAL A C 1
ATOM 1485 O O . VAL A 1 184 ? 16.051 -13.128 -2.294 1.00 52.44 184 VAL A O 1
#

InterPro domains:
  IPR007587 SIT4 phosphatase-associated protein family [PF04499] (1-183)
  IPR007587 SIT4 phosphatase-associated protein family [PTHR12634] (1-184)

Secondary structure (DSSP, 8-state):
-HHHHHHHHHIIIII---HHHHHHHHHHHHHHHHTT-----S------TTS--------HHHHHHHGGGHHHHHHHHHS-S----EEETTEEESS--HHHHHHHHHHHHHHHHTT-HHHHHHHHHTTHHHHHHHHHHHTTT-HHHHHHHHHHHHHHHHSPP---S------S----HHHHTT--

Foldseek 3Di:
DLVVLLVLLCCCQVPNLDQVSLLVNLVVLLCLLCVQDDDPPDDPPPDPPPDDDPLSPRPVSNVVSCLVCVVVLLVCLVDPPDADWDQDPVGTDPRDCDSSNLSSLVSLLSQLQNVDPSNLVSCLVSLVLVSLVVCCVSCVPDPSSVVSNVSSVVSQVPDDQDPPPDDDDDDDDSDRSCVSSVVD

pLDDT: mean 76.05, std 18.25, range [34.19, 94.62]

Organism: Ictalurus punctatus (NCBI:txid7998)

Radius of gyration: 17.45 Å; chains: 1; bounding box: 47×36×55 Å

Sequence (184 aa):
KQETVEQLLSNIFDKEKNESAIVSVIQILLTLFETRRPAFEGHLDLCPPGMSHPSFSVNQSILEAVRPRLKDFHQLLQEPPKKTVLKTTWGVLDPPVGNTRLNVVRLVASLLQTNTHIINQELINLNMLGIILDMYFKYIWNNFLHIQVEICIAMILAMPPTQNDTEINRDDDQEPLFQKCRLV